Protein AF-A0A0H3J7U4-F1 (afdb_monomer)

pLDDT: mean 86.13, std 11.32, range [36.72, 97.88]

Foldseek 3Di:
DDDDDPVQVVLQVVLQVVLCVVVVFRWDWDFDDDPQTWIWIWTDPDPFKTWIDIDGDDPPDHSVVVNVVVVVCVVVVVTDIQDEDPQRVVVSVLCVVLVQDQWDDDSQWIDGVPDPDIHRSVQWPDWDADPVQSWIWTDGPQWIWIARSVVRDIDTPDNPPPVPVPPPPDPVVVVVVQVVLVVVVAQWGWDDDPFFIWIQGNVVRDIDTDDTSVQWPDWDQPPSKIKTAGNQDPVRDGIWMQHNPGIDD

Sequence (249 aa):
MEKINQQQKELGNEISSKLTEILGKKVEVGFLLGKDKGFIFDIFDDKYDYKKIQLNYLKDIESDLYISYILDALKQEKYEFHESTPEERYVIDILEETKSENLYIIDGILCNIGNEYEIDLSCVDALSYNRPECNIYITSDEEQFYIDLVNEKIEMLGEESYEDEVETITPEFLQKVTDEWNSLNYWCSLEFDNNFIYLYDKEHNKKTELLAIDDIQLIRFKDNTIDIDFDEDENGFDCLSIDRYGVTM

Radius of gyration: 28.98 Å; Cα contacts (8 Å, |Δi|>4): 397; chains: 1; bounding box: 54×34×81 Å

Nearest PDB structures (foldseek):
  5ejs-assembly1_A  TM=7.131E-01  e=4.591E-01  Dictyostelium discoideum
  2kgx-assembly1_B  TM=7.492E-01  e=1.430E+00  Mus musculus
  1mk9-assembly3_H  TM=6.554E-01  e=1.034E+00  Gallus gallus
  8dml-assembly2_C  TM=5.917E-01  e=1.283E+00  Vibrio parahaemolyticus
  1aqc-assembly2_B-2  TM=4.990E-01  e=9.276E-01  Homo sapiens

Solvent-accessible surface area (backbone atoms only — not comparable to full-atom values): 14429 Å² total; per-residue (Å²): 132,85,74,84,52,69,68,57,54,53,44,47,53,50,36,26,53,53,48,21,68,75,68,74,34,61,39,47,70,48,76,43,71,71,96,68,33,24,38,33,36,41,41,34,80,55,98,68,32,29,38,38,42,76,45,76,64,61,86,94,64,60,52,69,59,56,48,53,49,52,56,52,25,62,75,67,68,60,55,50,76,51,79,63,47,74,61,38,51,50,50,54,53,49,40,60,74,70,62,44,83,49,50,50,74,56,98,57,25,43,38,38,83,87,53,93,60,69,43,61,38,86,52,55,79,44,78,47,75,43,72,94,77,39,33,37,41,40,32,34,87,90,36,36,34,40,33,37,54,82,81,53,41,76,39,71,65,46,66,86,66,72,73,57,75,80,67,69,94,36,77,68,52,55,47,50,55,32,53,57,54,44,69,71,65,48,62,48,36,59,48,70,65,101,55,38,36,30,42,33,34,64,84,76,74,40,79,39,83,70,47,53,55,90,45,51,76,46,80,46,80,56,100,81,28,40,40,38,34,33,63,66,43,101,85,73,49,42,48,37,36,40,47,82,86,49,75,49,112

Mean predicted aligned error: 15.48 Å

Secondary structure (DSSP, 8-state):
-PPPPHHHHHHHHHHHHHHHHHHTS-EEEEEE-SSS-EEEEEEESSSS-EEEEEEE--TT--HHHHHHHHHHHHHTT-SEEE---HHHHHHHHHHHHHT-SSEEEETTEEEETT-S--EEGGGEEEEEEETTTTEEEEEETTEEEEEETTTTEEEE--------------HHHHHHHHHHHHHT--SEEEEE-SSEEEEEETTTTEEEEEEEGGGEEEEEEETTEEEEEES--TTS--EEEE-SS-EE-

Structure (mmCIF, N/CA/C/O backbone):
data_AF-A0A0H3J7U4-F1
#
_entry.id   AF-A0A0H3J7U4-F1
#
loop_
_atom_site.group_PDB
_atom_site.id
_atom_site.type_symbol
_atom_site.label_atom_id
_atom_site.label_alt_id
_atom_site.label_comp_id
_atom_site.label_asym_id
_atom_site.label_entity_id
_atom_site.label_seq_id
_atom_site.pdbx_PDB_ins_code
_atom_site.Cartn_x
_atom_site.Cartn_y
_atom_site.Cartn_z
_atom_site.occupancy
_atom_site.B_iso_or_equiv
_atom_site.auth_seq_id
_atom_site.auth_comp_id
_atom_site.auth_asym_id
_atom_site.auth_atom_id
_atom_site.pdbx_PDB_model_num
ATOM 1 N N . MET A 1 1 ? -3.132 22.586 11.597 1.00 50.03 1 MET A N 1
ATOM 2 C CA . MET A 1 1 ? -3.434 21.220 12.066 1.00 50.03 1 MET A CA 1
ATOM 3 C C . MET A 1 1 ? -4.211 21.289 13.364 1.00 50.03 1 MET A C 1
ATOM 5 O O . MET A 1 1 ? -3.685 21.784 14.359 1.00 50.03 1 MET A O 1
ATOM 9 N N . GLU A 1 2 ? -5.467 20.849 13.347 1.00 56.88 2 GLU A N 1
ATOM 10 C CA . GLU A 1 2 ? -6.177 20.556 14.591 1.00 56.88 2 GLU A CA 1
ATOM 11 C C . GLU A 1 2 ? -5.495 19.368 15.275 1.00 56.88 2 GLU A C 1
ATOM 13 O O . GLU A 1 2 ? -5.170 18.380 14.626 1.00 56.88 2 GLU A O 1
ATOM 18 N N . LYS A 1 3 ? -5.224 19.483 16.576 1.00 66.12 3 LYS A N 1
ATOM 19 C CA . LYS A 1 3 ? -4.584 18.415 17.351 1.00 66.12 3 LYS A CA 1
ATOM 20 C C . LYS A 1 3 ? -5.649 17.530 17.994 1.00 66.12 3 LYS A C 1
ATOM 22 O O . LYS A 1 3 ? -6.668 18.047 18.462 1.00 66.12 3 LYS A O 1
ATOM 27 N N . ILE A 1 4 ? -5.376 16.226 18.069 1.00 74.56 4 ILE A N 1
ATOM 28 C CA . ILE A 1 4 ? -6.158 15.281 18.879 1.00 74.56 4 ILE A CA 1
ATOM 29 C C . ILE A 1 4 ? -6.196 15.815 20.316 1.00 74.56 4 ILE A C 1
ATOM 31 O O . ILE A 1 4 ? -5.160 16.182 20.877 1.00 74.56 4 ILE A O 1
ATOM 35 N N . ASN A 1 5 ? -7.386 15.890 20.916 1.00 81.50 5 ASN A N 1
ATOM 36 C CA . ASN A 1 5 ? -7.493 16.245 22.329 1.00 81.50 5 ASN A CA 1
ATOM 37 C C . ASN A 1 5 ? -6.999 15.060 23.174 1.00 81.50 5 ASN A C 1
ATOM 39 O O . ASN A 1 5 ? -7.413 13.928 22.946 1.00 81.50 5 ASN A O 1
ATOM 43 N N . GLN A 1 6 ? -6.164 15.325 24.179 1.00 87.25 6 GLN A N 1
ATOM 44 C CA . GLN A 1 6 ? -5.664 14.320 25.117 1.00 87.25 6 GLN A CA 1
ATOM 45 C C . GLN A 1 6 ? -6.782 13.443 25.711 1.00 87.25 6 GLN A C 1
ATOM 47 O O . GLN A 1 6 ? -6.623 12.231 25.778 1.00 87.25 6 GLN A O 1
ATOM 52 N N . GLN A 1 7 ? -7.938 14.030 26.040 1.00 88.44 7 GLN A N 1
ATOM 53 C CA . GLN A 1 7 ? -9.095 13.286 26.558 1.00 88.44 7 GLN A CA 1
ATOM 54 C C . GLN A 1 7 ? -9.664 12.286 25.543 1.00 88.44 7 GLN A C 1
ATOM 56 O O . GLN A 1 7 ? -10.018 11.172 25.908 1.00 88.44 7 GLN A O 1
ATOM 61 N N . GLN A 1 8 ? -9.732 12.671 24.264 1.00 89.00 8 GLN A N 1
ATOM 62 C CA . GLN A 1 8 ? -10.169 11.778 23.187 1.00 89.00 8 GLN A CA 1
ATOM 63 C C . GLN A 1 8 ? -9.178 10.619 23.047 1.00 89.00 8 GLN A C 1
ATOM 65 O O . GLN A 1 8 ? -9.592 9.469 22.970 1.00 89.00 8 GLN A O 1
ATOM 70 N N . LYS A 1 9 ? -7.872 10.911 23.076 1.00 91.00 9 LYS A N 1
ATOM 71 C CA . LYS A 1 9 ? -6.825 9.889 22.977 1.00 91.00 9 LYS A CA 1
ATOM 72 C C . LYS A 1 9 ? -6.889 8.877 24.122 1.00 91.00 9 LYS A C 1
ATOM 74 O O . LYS A 1 9 ? -6.859 7.676 23.879 1.00 91.00 9 LYS A O 1
ATOM 79 N N . GLU A 1 10 ? -6.993 9.363 25.357 1.00 92.69 10 GLU A N 1
ATOM 80 C CA . GLU A 1 10 ? -7.107 8.519 26.553 1.00 92.69 10 GLU A CA 1
ATOM 81 C C . GLU A 1 10 ? -8.352 7.632 26.494 1.00 92.69 10 GLU A C 1
ATOM 83 O O . GLU A 1 10 ? -8.245 6.424 26.692 1.00 92.69 10 GLU A O 1
ATOM 88 N N . LEU A 1 11 ? -9.501 8.210 26.133 1.00 93.69 11 LEU A N 1
ATOM 89 C CA . LEU A 1 11 ? -10.756 7.475 26.012 1.00 93.69 11 LEU A CA 1
ATOM 90 C C . LEU A 1 11 ? -10.698 6.400 24.916 1.00 93.69 11 LEU A C 1
ATOM 92 O O . LEU A 1 11 ? -11.087 5.261 25.159 1.00 93.69 11 LEU A O 1
ATOM 96 N N . GLY A 1 12 ? -10.194 6.735 23.725 1.00 94.38 12 GLY A N 1
ATOM 97 C CA . GLY A 1 12 ? -10.067 5.784 22.615 1.00 94.38 12 GLY A CA 1
ATOM 98 C C . GLY A 1 12 ? -9.166 4.597 22.963 1.00 94.38 12 GLY A C 1
ATOM 99 O O . GLY A 1 12 ? -9.541 3.449 22.731 1.00 94.38 12 GLY A O 1
ATOM 100 N N . ASN A 1 13 ? -8.024 4.865 23.602 1.00 95.31 13 ASN A N 1
ATOM 101 C CA . ASN A 1 13 ? -7.095 3.825 24.050 1.00 95.31 13 ASN A CA 1
ATOM 102 C C . ASN A 1 13 ? -7.699 2.933 25.147 1.00 95.31 13 ASN A C 1
ATOM 104 O O . ASN A 1 13 ? -7.483 1.720 25.143 1.00 95.31 13 ASN A O 1
ATOM 108 N N . GLU A 1 14 ? -8.462 3.513 26.080 1.00 96.38 14 GLU A N 1
ATOM 109 C CA . GLU A 1 14 ? -9.178 2.748 27.106 1.00 96.38 14 GLU A CA 1
ATOM 110 C C . GLU A 1 14 ? -10.210 1.804 26.470 1.00 96.38 14 GLU A C 1
ATOM 112 O O . GLU A 1 14 ? -10.265 0.623 26.821 1.00 96.38 14 GLU A O 1
ATOM 117 N N . ILE A 1 15 ? -10.996 2.304 25.509 1.00 97.25 15 ILE A N 1
ATOM 118 C CA . ILE A 1 15 ? -12.005 1.516 24.792 1.00 97.25 15 ILE A CA 1
ATOM 119 C C . ILE A 1 15 ? -11.348 0.364 24.020 1.00 97.25 15 ILE A C 1
ATOM 121 O O . ILE A 1 15 ? -11.774 -0.779 24.178 1.00 97.25 15 ILE A O 1
ATOM 125 N N . SER A 1 16 ? -10.298 0.636 23.236 1.00 97.69 16 SER A N 1
ATOM 126 C CA . SER A 1 16 ? -9.560 -0.390 22.475 1.00 97.69 16 SER A CA 1
ATOM 127 C C . SER A 1 16 ? -8.980 -1.473 23.397 1.00 97.69 16 SER A C 1
ATOM 129 O O . SER A 1 16 ? -9.143 -2.666 23.125 1.00 97.69 16 SER A O 1
ATOM 131 N N . SER A 1 17 ? -8.396 -1.082 24.536 1.00 97.69 17 SER A N 1
ATOM 132 C CA . SER A 1 17 ? -7.832 -2.029 25.509 1.00 97.69 17 SER A CA 1
ATOM 133 C C . SER A 1 17 ? -8.910 -2.939 26.108 1.00 97.69 17 SER A C 1
ATOM 135 O O . SER A 1 17 ? -8.770 -4.161 26.097 1.00 97.69 17 SER A O 1
ATOM 137 N N . LYS A 1 18 ? -10.031 -2.365 26.568 1.00 97.81 18 LYS A N 1
ATOM 138 C CA . LYS A 1 18 ? -11.157 -3.139 27.120 1.00 97.81 18 LYS A CA 1
ATOM 139 C C . LYS A 1 18 ? -11.797 -4.052 26.070 1.00 97.81 18 LYS A C 1
ATOM 141 O O . LYS A 1 18 ? -12.128 -5.194 26.374 1.00 97.81 18 LYS A O 1
ATOM 146 N N . LEU A 1 19 ? -11.975 -3.581 24.834 1.00 97.88 19 LEU A N 1
ATOM 147 C CA . LEU A 1 19 ? -12.511 -4.408 23.748 1.00 97.88 19 LEU A CA 1
ATOM 148 C C . LEU A 1 19 ? -11.580 -5.569 23.403 1.00 97.88 19 LEU A C 1
ATOM 150 O O . LEU A 1 19 ? -12.071 -6.678 23.200 1.00 97.88 19 LEU A O 1
ATOM 154 N N . THR A 1 20 ? -10.265 -5.337 23.395 1.00 97.81 20 THR A N 1
ATOM 155 C CA . THR A 1 20 ? -9.257 -6.388 23.194 1.00 97.81 20 THR A CA 1
ATOM 156 C C . THR A 1 20 ? -9.420 -7.502 24.229 1.00 97.81 20 THR A C 1
ATOM 158 O O . THR A 1 20 ? -9.478 -8.681 23.875 1.00 97.81 20 THR A O 1
ATOM 161 N N . GLU A 1 21 ? -9.581 -7.140 25.506 1.00 97.38 21 GLU A N 1
ATOM 162 C CA . GLU A 1 21 ? -9.817 -8.098 26.594 1.00 97.38 21 GLU A CA 1
ATOM 163 C C . GLU A 1 21 ? -11.149 -8.852 26.447 1.00 97.38 21 GLU A C 1
ATOM 165 O O . GLU A 1 21 ? -11.192 -10.070 26.617 1.00 97.38 21 GLU A O 1
ATOM 170 N N . ILE A 1 22 ? -12.237 -8.146 26.121 1.00 97.62 22 ILE A N 1
ATOM 171 C CA . ILE A 1 22 ? -13.587 -8.726 26.014 1.00 97.62 22 ILE A CA 1
ATOM 172 C C . ILE A 1 22 ? -13.696 -9.684 24.825 1.00 97.62 22 ILE A C 1
ATOM 174 O O . ILE A 1 22 ? -14.314 -10.744 24.936 1.00 97.62 22 ILE A O 1
ATOM 178 N N . LEU A 1 23 ? -13.145 -9.291 23.676 1.00 96.94 23 LEU A N 1
ATOM 179 C CA . LEU A 1 23 ? -13.282 -10.026 22.420 1.00 96.94 23 LEU A CA 1
ATOM 180 C C . LEU A 1 23 ? -12.212 -11.108 22.252 1.00 96.94 23 LEU A C 1
ATOM 182 O O . LEU A 1 23 ? -12.403 -12.015 21.443 1.00 96.94 23 LEU A O 1
ATOM 186 N N . GLY A 1 24 ? -11.097 -11.019 22.987 1.00 96.31 24 GLY A N 1
ATOM 187 C CA . GLY A 1 24 ? -9.935 -11.886 22.783 1.00 96.31 24 GLY A CA 1
ATOM 188 C C . GLY A 1 24 ? -9.295 -11.695 21.405 1.00 96.31 24 GLY A C 1
ATOM 189 O O . GLY A 1 24 ? -8.728 -12.638 20.85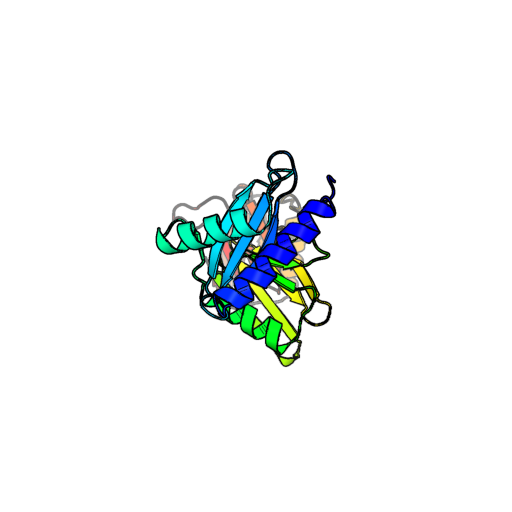7 1.00 96.31 24 GLY A O 1
ATOM 190 N N . LYS A 1 25 ? -9.434 -10.496 20.832 1.00 95.69 25 LYS A N 1
ATOM 191 C CA . LYS A 1 25 ? -8.986 -10.112 19.487 1.00 95.69 25 LYS A CA 1
ATOM 192 C C . LYS A 1 25 ? -8.167 -8.837 19.562 1.00 95.69 25 LYS A C 1
ATOM 194 O O . LYS A 1 25 ? -8.398 -8.026 20.454 1.00 95.69 25 LYS A O 1
ATOM 199 N N . LYS A 1 26 ? -7.245 -8.641 18.621 1.00 95.88 26 LYS A N 1
ATOM 200 C CA . LYS A 1 26 ? -6.538 -7.364 18.480 1.00 95.88 26 LYS A CA 1
ATOM 201 C C . LYS A 1 26 ? -7.558 -6.286 18.089 1.00 95.88 26 LYS A C 1
ATOM 203 O O . LYS A 1 26 ? -8.334 -6.491 17.157 1.00 95.88 26 LYS A O 1
ATOM 208 N N . VAL A 1 27 ? -7.575 -5.174 18.823 1.00 96.88 27 VAL A N 1
ATOM 209 C CA . VAL A 1 27 ? -8.409 -4.006 18.511 1.00 96.88 27 VAL A CA 1
ATOM 210 C C . VAL A 1 27 ? -7.531 -2.770 18.456 1.00 96.88 27 VAL A C 1
ATOM 212 O O . VAL A 1 27 ? -6.976 -2.364 19.479 1.00 96.88 27 VAL A O 1
ATOM 215 N N . GLU A 1 28 ? -7.436 -2.151 17.287 1.00 94.94 28 GLU A N 1
ATOM 216 C CA . GLU A 1 28 ? -6.702 -0.899 17.094 1.00 94.94 28 GLU A CA 1
ATOM 217 C C . GLU A 1 28 ? -7.656 0.295 17.055 1.00 94.94 28 GLU A C 1
ATOM 219 O O . GLU A 1 28 ? -8.857 0.147 16.821 1.00 94.94 28 GLU A O 1
ATOM 224 N N . VAL A 1 29 ? -7.131 1.479 17.385 1.00 94.56 29 VAL A N 1
ATOM 225 C CA . VAL A 1 29 ? -7.907 2.721 17.415 1.00 94.56 29 VAL A CA 1
ATOM 226 C C . VAL A 1 29 ? -7.246 3.803 16.567 1.00 94.56 29 VAL A C 1
ATOM 228 O O . VAL A 1 29 ? -6.145 4.268 16.865 1.00 94.56 29 VAL A O 1
ATOM 231 N N . GLY A 1 30 ? -7.963 4.237 15.535 1.00 90.69 30 GLY A N 1
ATOM 232 C CA . GLY A 1 30 ? -7.695 5.444 14.763 1.00 90.69 30 GLY A CA 1
ATOM 233 C C . GLY A 1 30 ? -8.473 6.647 15.306 1.00 90.69 30 GLY A C 1
ATOM 234 O O . GLY A 1 30 ? -9.520 6.510 15.946 1.00 90.69 30 GLY A O 1
ATOM 235 N N . PHE A 1 31 ? -7.977 7.859 15.045 1.00 89.31 31 PHE A N 1
ATOM 236 C CA . PHE A 1 31 ? -8.599 9.101 15.514 1.00 89.31 31 PHE A CA 1
ATOM 237 C C . PHE A 1 31 ? -8.980 10.002 14.347 1.00 89.31 31 PHE A C 1
ATOM 239 O O . PHE A 1 31 ? -8.121 10.472 13.606 1.00 89.31 31 PHE A O 1
ATOM 246 N N . LEU A 1 32 ? -10.269 10.321 14.250 1.00 85.19 32 LEU A N 1
ATOM 247 C CA . LEU A 1 32 ? -10.768 11.280 13.270 1.00 85.19 32 LEU A CA 1
ATOM 248 C C . LEU A 1 32 ? -10.575 12.710 13.775 1.00 85.19 32 LEU A C 1
ATOM 250 O O . LEU A 1 32 ? -10.923 13.045 14.918 1.00 85.19 32 LEU A O 1
ATOM 254 N N . LEU A 1 33 ? -10.013 13.544 12.902 1.00 80.69 33 LEU A N 1
ATOM 255 C CA . LEU A 1 33 ? -9.708 14.956 13.119 1.00 80.69 33 LEU A CA 1
ATOM 256 C C . LEU A 1 33 ? -10.643 15.851 12.291 1.00 80.69 33 LEU A C 1
ATOM 258 O O . LEU A 1 33 ? -11.190 15.424 11.281 1.00 80.69 33 LEU A O 1
ATOM 262 N N . GLY A 1 34 ? -10.812 17.113 12.696 1.00 72.19 34 GLY A N 1
ATOM 263 C CA . GLY A 1 34 ? -11.675 18.073 12.002 1.00 72.19 34 GLY A CA 1
ATOM 264 C C . GLY A 1 34 ? -13.020 18.305 12.695 1.00 72.19 34 GLY A C 1
ATOM 265 O O . GLY A 1 34 ? -13.142 18.212 13.919 1.00 72.19 34 GLY A O 1
ATOM 266 N N . LYS A 1 35 ? -14.044 18.648 11.902 1.00 68.75 35 LYS A N 1
ATOM 267 C CA . LYS A 1 35 ? -15.398 18.946 12.408 1.00 68.75 35 LYS A CA 1
ATOM 268 C C . LYS A 1 35 ? -16.078 17.712 13.005 1.00 68.75 35 LYS A C 1
ATOM 270 O O . LYS A 1 35 ? -16.752 17.840 14.025 1.00 68.75 35 LYS A O 1
ATOM 275 N N . ASP A 1 36 ? -15.821 16.546 12.422 1.00 70.94 36 ASP A N 1
ATOM 276 C CA . ASP A 1 36 ? -16.400 15.261 12.813 1.00 70.94 36 ASP A CA 1
ATOM 277 C C . ASP A 1 36 ? -15.380 14.437 13.608 1.00 70.94 36 ASP A C 1
ATOM 279 O O . ASP A 1 36 ? -14.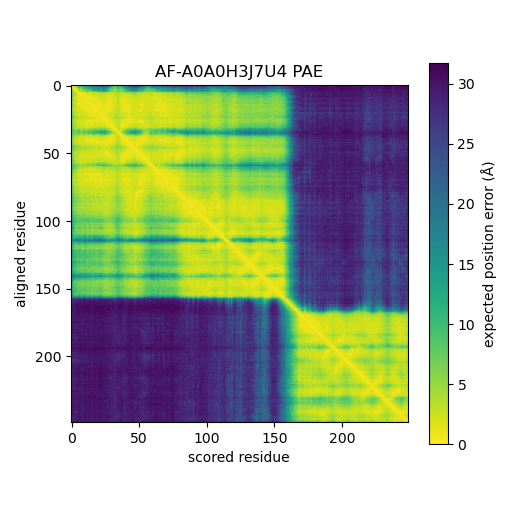906 13.386 13.183 1.00 70.94 36 ASP A O 1
ATOM 283 N N . LYS A 1 37 ? -14.982 14.958 14.777 1.00 84.25 37 LYS A N 1
ATOM 284 C CA . LYS A 1 37 ? -14.035 14.261 15.661 1.00 84.25 37 LYS A CA 1
ATOM 285 C C . LYS A 1 37 ? -14.602 12.914 16.070 1.00 84.25 37 LYS A C 1
ATOM 287 O O . LYS A 1 37 ? -15.773 12.826 16.437 1.00 84.25 37 LYS A O 1
ATOM 292 N N . GLY A 1 38 ? -13.758 11.893 16.096 1.00 90.50 38 GLY A N 1
ATOM 293 C CA . GLY A 1 38 ? -14.232 10.535 16.315 1.00 90.50 38 GLY A CA 1
ATOM 294 C C . GLY A 1 38 ? -13.147 9.502 16.536 1.00 90.50 38 GLY A C 1
ATOM 295 O O . GLY A 1 38 ? -11.971 9.821 16.727 1.00 90.50 38 GLY A O 1
ATOM 296 N N . PHE A 1 39 ? -13.599 8.260 16.520 1.00 92.12 39 PHE A N 1
ATOM 297 C CA . PHE A 1 39 ? -12.819 7.048 16.656 1.00 92.12 39 PHE A CA 1
ATOM 298 C C . PHE A 1 39 ? -13.091 6.156 15.455 1.00 92.12 39 PHE A C 1
ATOM 300 O O . PHE A 1 39 ? -14.233 6.066 15.001 1.00 92.12 39 PHE A O 1
ATOM 307 N N . ILE A 1 40 ? -12.054 5.477 14.996 1.00 93.62 40 ILE A N 1
ATOM 308 C CA . ILE A 1 40 ? -12.158 4.304 14.137 1.00 93.62 40 ILE A CA 1
ATOM 309 C C . ILE A 1 40 ? -11.645 3.143 14.977 1.00 93.62 40 ILE A C 1
ATOM 311 O O . ILE A 1 40 ? -10.590 3.268 15.592 1.00 93.62 40 ILE A O 1
ATOM 315 N N . PHE A 1 41 ? -12.413 2.064 15.068 1.00 95.19 41 PHE A N 1
ATOM 316 C CA . PHE A 1 41 ? -11.994 0.840 15.739 1.00 95.19 41 PHE A CA 1
ATOM 317 C C . PHE A 1 41 ? -11.887 -0.285 14.722 1.00 95.19 41 PHE A C 1
ATOM 319 O O . PHE A 1 41 ? -12.906 -0.669 14.141 1.00 95.19 41 PHE A O 1
ATOM 326 N N . ASP A 1 42 ? -10.682 -0.829 14.591 1.00 95.94 42 ASP A N 1
ATOM 327 C CA . ASP A 1 42 ? -10.370 -1.945 13.703 1.00 95.94 42 ASP A CA 1
ATOM 328 C C . ASP A 1 42 ? -10.241 -3.210 14.547 1.00 95.94 42 ASP A C 1
ATOM 330 O O . ASP A 1 42 ? -9.382 -3.323 15.425 1.00 95.94 42 ASP A O 1
ATOM 334 N N . ILE A 1 43 ? -11.177 -4.135 14.348 1.00 97.19 43 ILE A N 1
ATOM 335 C CA . ILE A 1 43 ? -11.358 -5.338 15.159 1.00 97.19 43 ILE A CA 1
ATOM 336 C C . ILE A 1 43 ? -10.972 -6.537 14.305 1.00 97.19 43 ILE A C 1
ATOM 338 O O . ILE A 1 43 ? -11.760 -7.018 13.488 1.00 97.19 43 ILE A O 1
ATOM 342 N N . PHE A 1 44 ? -9.755 -7.012 14.520 1.00 95.88 44 PHE A N 1
ATOM 343 C CA . PHE A 1 44 ? -9.104 -8.011 13.687 1.00 95.88 44 PHE A CA 1
ATOM 344 C C . PHE A 1 44 ? -9.690 -9.406 13.912 1.00 95.88 44 PHE A C 1
ATOM 346 O O . PHE A 1 44 ? -9.760 -9.899 15.045 1.00 95.88 44 PHE A O 1
ATOM 353 N N . ASP A 1 45 ? -10.126 -10.045 12.829 1.00 94.25 45 ASP A N 1
ATOM 354 C CA . ASP A 1 45 ? -10.499 -11.458 12.838 1.00 94.25 45 ASP A CA 1
ATOM 355 C C . ASP A 1 45 ? -9.251 -12.347 12.754 1.00 94.25 45 ASP A C 1
ATOM 357 O O . ASP A 1 45 ? -9.191 -13.373 13.439 1.00 94.25 45 ASP A O 1
ATOM 361 N N . ASP A 1 46 ? -8.241 -11.909 12.003 1.00 93.44 46 ASP A N 1
ATOM 362 C CA . ASP A 1 46 ? -6.903 -12.490 11.964 1.00 93.44 46 ASP A CA 1
ATOM 363 C C . ASP A 1 46 ? -5.832 -11.409 11.731 1.00 93.44 46 ASP A C 1
ATOM 365 O O . ASP A 1 46 ? -6.013 -10.258 12.115 1.00 93.44 46 ASP A O 1
ATOM 369 N N . LYS A 1 47 ? -4.665 -11.783 11.203 1.00 89.94 47 LYS A N 1
ATOM 370 C CA . LYS A 1 47 ? -3.568 -10.844 10.950 1.00 89.94 47 LYS A CA 1
ATOM 371 C C . LYS A 1 47 ? -3.917 -9.803 9.870 1.00 89.94 47 LYS A C 1
ATOM 373 O O . LYS A 1 47 ? -3.356 -8.713 9.911 1.00 89.94 47 LYS A O 1
ATOM 378 N N . TYR A 1 48 ? -4.794 -10.139 8.930 1.00 93.00 48 TYR A N 1
ATOM 379 C CA . TYR A 1 48 ? -5.019 -9.379 7.703 1.00 93.00 48 TYR A CA 1
ATOM 380 C C . TYR A 1 48 ? -6.426 -8.777 7.645 1.00 93.00 48 TYR A C 1
ATOM 382 O O . TYR A 1 48 ? -6.589 -7.618 7.282 1.00 93.00 48 TYR A O 1
ATOM 390 N N . ASP A 1 49 ? -7.438 -9.550 8.039 1.00 94.56 49 ASP A N 1
ATOM 391 C CA . ASP A 1 49 ? -8.838 -9.174 7.857 1.00 94.56 49 ASP A CA 1
ATOM 392 C C . ASP A 1 49 ? -9.428 -8.583 9.151 1.00 94.56 49 ASP A C 1
ATOM 394 O O . ASP A 1 49 ? -9.213 -9.097 10.262 1.00 94.56 49 ASP A O 1
ATOM 398 N N . TYR A 1 50 ? -10.204 -7.501 9.029 1.00 95.94 50 TYR A N 1
ATOM 399 C CA . TYR A 1 50 ? -10.765 -6.798 10.186 1.00 95.94 50 TYR A CA 1
ATOM 400 C C . TYR A 1 50 ? -12.139 -6.172 9.935 1.00 95.94 50 TYR A C 1
ATOM 402 O O . TYR A 1 50 ? -12.564 -5.883 8.818 1.00 95.94 50 TYR A O 1
ATOM 410 N N . LYS A 1 51 ? -12.861 -5.954 11.037 1.00 96.62 51 LYS A N 1
ATOM 411 C CA . LYS A 1 51 ? -14.125 -5.212 11.070 1.00 96.62 51 LYS A CA 1
ATOM 412 C C . LYS A 1 51 ? -13.868 -3.787 11.530 1.00 96.62 51 LYS A C 1
ATOM 414 O O . LYS A 1 51 ? -13.326 -3.592 12.617 1.00 96.62 51 LYS A O 1
ATOM 419 N N . LYS A 1 52 ? -14.341 -2.815 10.762 1.00 95.56 52 LYS A N 1
ATOM 420 C CA . LYS A 1 52 ? -14.170 -1.387 11.010 1.00 95.56 52 LYS A CA 1
ATOM 421 C C . LYS A 1 52 ? -15.458 -0.755 11.522 1.00 95.56 52 LYS A C 1
ATOM 423 O O . LYS A 1 52 ? -16.534 -0.891 10.931 1.00 95.56 52 LYS A O 1
ATOM 428 N N . ILE A 1 53 ? -15.360 -0.054 12.650 1.00 94.56 53 ILE A N 1
ATOM 429 C CA . ILE A 1 53 ? -16.473 0.687 13.256 1.00 94.56 53 ILE A CA 1
ATOM 430 C C . ILE A 1 53 ? -16.037 2.122 13.540 1.00 94.56 53 ILE A C 1
ATOM 432 O O . ILE A 1 53 ? -15.169 2.371 14.374 1.00 94.56 53 ILE A O 1
ATOM 436 N N . GLN A 1 54 ? -16.709 3.074 12.898 1.00 93.31 54 GLN A N 1
ATOM 437 C 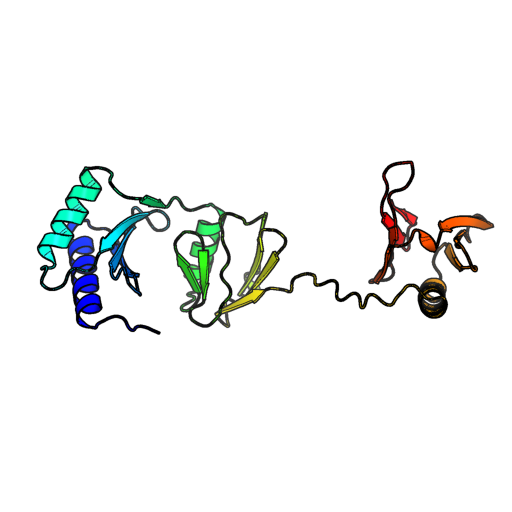CA . GLN A 1 54 ? -16.487 4.502 13.096 1.00 93.31 54 GLN A CA 1
ATOM 438 C C . GLN A 1 54 ? -17.532 5.109 14.037 1.00 93.31 54 GLN A C 1
ATOM 440 O O . GLN A 1 54 ? -18.735 4.910 13.860 1.00 93.31 54 GLN A O 1
ATOM 445 N N . LEU A 1 55 ? -17.082 5.895 15.018 1.00 90.38 55 LEU A N 1
ATOM 446 C CA . LEU A 1 55 ? -17.938 6.563 16.002 1.00 90.38 55 LEU A CA 1
ATOM 447 C C . LEU A 1 55 ? -17.541 8.019 16.192 1.00 90.38 55 LEU A C 1
ATOM 449 O O . LEU A 1 55 ? -16.363 8.358 16.234 1.00 90.38 55 LEU A O 1
ATOM 453 N N . ASN A 1 56 ? -18.531 8.878 16.410 1.00 89.56 56 ASN A N 1
ATOM 454 C CA . ASN A 1 56 ? -18.276 10.265 16.777 1.00 89.56 56 ASN A CA 1
ATOM 455 C C . ASN A 1 56 ? -17.803 10.365 18.228 1.00 89.56 56 ASN A C 1
ATOM 457 O O . ASN A 1 56 ? -18.333 9.702 19.119 1.00 89.56 56 ASN A O 1
ATOM 461 N N . TYR A 1 57 ? -16.854 11.262 18.474 1.00 88.94 57 TYR A N 1
ATOM 462 C CA . TYR A 1 57 ? -16.406 11.612 19.809 1.00 88.94 57 TYR A CA 1
ATOM 463 C C . TYR A 1 57 ? -17.385 12.608 20.423 1.00 88.94 57 TYR A C 1
ATOM 465 O O . TYR A 1 57 ? -17.439 13.790 20.074 1.00 88.94 57 TYR A O 1
ATOM 473 N N . LEU A 1 58 ? -18.150 12.113 21.383 1.00 85.06 58 LEU A N 1
ATOM 474 C CA . LEU A 1 58 ? -19.033 12.889 22.231 1.00 85.06 58 LEU A CA 1
ATOM 475 C C . LEU A 1 58 ? -18.358 13.142 23.575 1.00 85.06 58 LEU A C 1
ATOM 477 O O . LEU A 1 58 ? -17.952 12.213 24.277 1.00 85.06 58 LEU A O 1
ATOM 481 N N . LYS A 1 59 ? -18.261 14.424 23.926 1.00 77.00 59 LYS A N 1
ATOM 482 C CA . LYS A 1 59 ? -17.766 14.859 25.228 1.00 77.00 59 LYS A CA 1
ATOM 483 C C . LYS A 1 59 ? -18.691 14.325 26.330 1.00 77.00 59 LYS A C 1
ATOM 485 O O . LYS A 1 59 ? -19.903 14.291 26.143 1.00 77.00 59 LYS A O 1
ATOM 490 N N . ASP A 1 60 ? -18.106 13.945 27.463 1.00 82.31 60 ASP A N 1
ATOM 491 C CA . ASP A 1 60 ? -18.815 13.489 28.669 1.00 82.31 60 ASP A CA 1
ATOM 492 C C . ASP A 1 60 ? -19.531 12.125 28.534 1.00 82.31 60 ASP A C 1
ATOM 494 O O . ASP A 1 60 ? -20.354 11.773 29.377 1.00 82.31 60 ASP A O 1
ATOM 498 N N . ILE A 1 61 ? -19.201 11.334 27.506 1.00 86.62 61 ILE A N 1
ATOM 499 C CA . ILE A 1 61 ? -19.616 9.929 27.401 1.00 86.62 61 ILE A CA 1
ATOM 500 C C . ILE A 1 61 ? -18.519 9.016 27.958 1.00 86.62 61 ILE A C 1
ATOM 502 O O . ILE A 1 61 ? -17.356 9.122 27.570 1.00 86.62 61 ILE A O 1
ATOM 506 N N . GLU A 1 62 ? -18.906 8.107 28.853 1.00 88.19 62 GLU A N 1
ATOM 507 C CA . GLU A 1 62 ? -18.013 7.111 29.452 1.00 88.19 62 GLU A CA 1
ATOM 508 C C . GLU A 1 62 ? -17.665 5.979 28.471 1.00 88.19 62 GLU A C 1
ATOM 510 O O . GLU A 1 62 ? -18.452 5.627 27.586 1.00 88.19 62 GLU A O 1
ATOM 515 N N . SER A 1 63 ? -16.488 5.375 28.658 1.00 92.62 63 SER A N 1
ATOM 516 C CA . SER A 1 63 ? -15.962 4.291 27.814 1.00 92.62 63 SER A CA 1
ATOM 517 C C . SER A 1 63 ? -16.922 3.107 27.698 1.00 92.62 63 SER A C 1
ATOM 519 O O . SER A 1 63 ? -17.114 2.576 26.605 1.00 92.62 63 SER A O 1
ATOM 521 N N . ASP A 1 64 ? -17.590 2.737 28.790 1.00 93.56 64 ASP A N 1
ATOM 522 C CA . ASP A 1 64 ? -18.500 1.590 28.837 1.00 93.56 64 ASP A CA 1
ATOM 523 C C . ASP A 1 64 ? -19.694 1.735 27.872 1.00 93.56 64 ASP A C 1
ATOM 525 O O . ASP A 1 64 ? -20.160 0.739 27.311 1.00 93.56 64 ASP A O 1
ATOM 529 N N . LEU A 1 65 ? -20.159 2.965 27.603 1.00 93.56 65 LEU A N 1
ATOM 530 C CA . LEU A 1 65 ? -21.242 3.194 26.643 1.00 93.56 65 LEU A CA 1
ATOM 531 C C . LEU A 1 65 ? -20.771 2.989 25.197 1.00 93.56 65 LEU A C 1
ATOM 533 O O . LEU A 1 65 ? -21.480 2.355 24.413 1.00 93.56 65 LEU A O 1
ATOM 537 N N . TYR A 1 66 ? -19.571 3.472 24.851 1.00 94.44 66 TYR A N 1
ATOM 538 C CA . TYR A 1 66 ? -18.961 3.202 23.544 1.00 94.44 66 TYR A CA 1
ATOM 539 C C . TYR A 1 66 ? -18.752 1.705 23.337 1.00 94.44 66 TYR A C 1
ATOM 541 O O . TYR A 1 66 ? -19.112 1.174 22.290 1.00 94.44 66 TYR A O 1
ATOM 549 N N . ILE A 1 67 ? -18.235 1.011 24.353 1.00 96.69 67 ILE A N 1
ATOM 550 C CA . ILE A 1 67 ? -18.017 -0.438 24.311 1.00 96.69 67 ILE A CA 1
ATOM 551 C C . ILE A 1 67 ? -19.336 -1.167 24.065 1.00 96.69 67 ILE A C 1
ATOM 553 O O . ILE A 1 67 ? -19.412 -1.995 23.160 1.00 96.69 67 ILE A O 1
ATOM 557 N N . SER A 1 68 ? -20.395 -0.837 24.813 1.00 96.00 68 SER A N 1
ATOM 558 C CA . SER A 1 68 ? -21.715 -1.442 24.602 1.00 96.00 68 SER A CA 1
ATOM 559 C C . SER A 1 68 ? -22.222 -1.216 23.178 1.00 96.00 68 SER A C 1
ATOM 561 O O . SER A 1 68 ? -22.742 -2.149 22.567 1.00 96.00 68 SER A O 1
ATOM 563 N N . TYR A 1 69 ? -22.049 -0.006 22.637 1.00 95.56 69 TYR A N 1
ATOM 564 C CA . TYR A 1 69 ? -22.447 0.310 21.267 1.00 95.56 69 TYR A CA 1
ATOM 565 C C . TYR A 1 69 ? -21.671 -0.524 20.241 1.00 95.56 69 TYR A C 1
ATOM 567 O O . TYR A 1 69 ? -22.281 -1.102 19.345 1.00 95.56 69 TYR A O 1
ATOM 575 N N . ILE A 1 70 ? -20.348 -0.631 20.389 1.00 96.50 70 ILE A N 1
ATOM 576 C CA . ILE A 1 70 ? -19.480 -1.410 19.492 1.00 96.50 70 ILE A CA 1
ATOM 577 C C . ILE A 1 70 ? -19.866 -2.890 19.523 1.00 96.50 70 ILE A C 1
ATOM 579 O O . ILE A 1 70 ? -20.050 -3.507 18.475 1.00 96.50 70 ILE A O 1
ATOM 583 N N . LEU A 1 71 ? -20.062 -3.461 20.714 1.00 97.19 71 LEU A N 1
ATOM 584 C CA . LEU A 1 71 ? -20.478 -4.856 20.866 1.00 97.19 71 LEU A CA 1
ATOM 585 C C . LEU A 1 71 ? -21.853 -5.121 20.241 1.00 97.19 71 LEU A C 1
ATOM 587 O O . LEU A 1 71 ? -22.062 -6.174 19.636 1.00 97.19 71 LEU A O 1
ATOM 591 N N . ASP A 1 72 ? -22.799 -4.193 20.371 1.00 96.38 72 ASP A N 1
ATOM 592 C CA . ASP A 1 72 ? -24.115 -4.332 19.747 1.00 96.38 72 ASP A CA 1
ATOM 593 C C . ASP A 1 72 ? -24.068 -4.116 18.228 1.00 96.38 72 ASP A C 1
ATOM 595 O O . ASP A 1 72 ? -24.784 -4.813 17.507 1.00 96.38 72 ASP A O 1
ATOM 599 N N . ALA A 1 73 ? -23.205 -3.227 17.729 1.00 95.50 73 ALA A N 1
ATOM 600 C CA . ALA A 1 73 ? -22.950 -3.050 16.302 1.00 95.50 73 ALA A CA 1
ATOM 601 C C . ALA A 1 73 ? -22.370 -4.328 15.676 1.00 95.50 73 ALA A C 1
ATOM 603 O O . ALA A 1 73 ? -22.874 -4.783 14.651 1.00 95.50 73 ALA A O 1
ATOM 604 N N . LEU A 1 74 ? -21.409 -4.975 16.344 1.00 95.62 74 LEU A N 1
ATOM 605 C CA . LEU A 1 74 ? -20.866 -6.274 15.934 1.00 95.62 74 LEU A CA 1
ATOM 606 C C . LEU A 1 74 ? -21.944 -7.363 15.860 1.00 95.62 74 LEU A C 1
ATOM 608 O O . LEU A 1 74 ? -22.019 -8.081 14.866 1.00 95.62 74 LEU A O 1
ATOM 612 N N . LYS A 1 75 ? -22.810 -7.473 16.878 1.00 96.44 75 LYS A N 1
ATOM 613 C CA . LYS A 1 75 ? -23.917 -8.454 16.882 1.00 96.44 75 LYS A CA 1
ATOM 614 C C . LYS A 1 75 ? -24.937 -8.209 15.772 1.00 96.4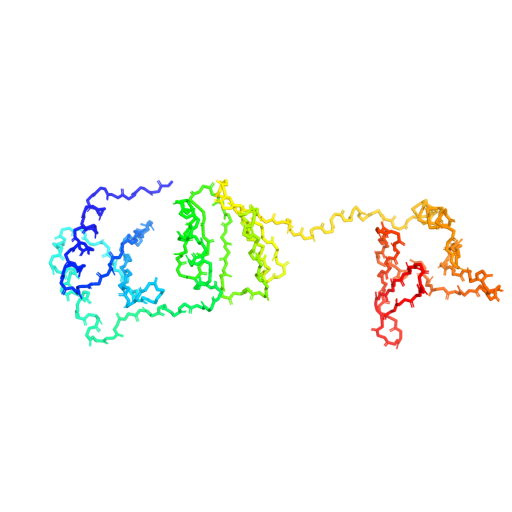4 75 LYS A C 1
ATOM 616 O O . LYS A 1 75 ? -25.591 -9.149 15.337 1.00 96.44 75 LYS A O 1
ATOM 621 N N . GLN A 1 76 ? -25.136 -6.949 15.396 1.00 95.12 76 GLN A N 1
ATOM 622 C CA . GLN A 1 76 ? -26.097 -6.537 14.372 1.00 95.12 76 GLN A CA 1
ATOM 623 C C . GLN A 1 76 ? -25.485 -6.473 12.970 1.00 95.12 76 GLN A C 1
ATOM 625 O O . GLN A 1 76 ? -26.177 -6.030 12.058 1.00 95.12 76 GLN A O 1
ATOM 630 N N . GLU A 1 77 ? -24.216 -6.857 12.810 1.00 94.06 77 GLU A N 1
ATOM 631 C CA . GLU A 1 77 ? -23.487 -6.759 11.540 1.00 94.06 77 GLU A CA 1
ATOM 632 C C . GLU A 1 77 ? -23.465 -5.330 10.967 1.00 94.06 77 GLU A C 1
ATOM 634 O O . GLU A 1 77 ? -23.524 -5.105 9.764 1.00 94.06 77 GLU A O 1
ATOM 639 N N . LYS A 1 78 ? -23.396 -4.333 11.858 1.00 94.38 78 LYS A N 1
ATOM 640 C CA . LYS A 1 78 ? -23.304 -2.905 11.523 1.00 94.38 78 LYS A CA 1
ATOM 641 C C . LYS A 1 78 ? -21.859 -2.432 11.607 1.00 94.38 78 LYS A C 1
ATOM 643 O O . LYS A 1 78 ? -21.496 -1.678 12.509 1.00 94.38 78 LYS A O 1
ATOM 648 N N . TYR A 1 79 ? -21.052 -2.908 10.679 1.00 93.94 79 TYR A N 1
ATOM 649 C CA . TYR A 1 79 ? -19.651 -2.544 10.520 1.00 93.94 79 TYR A CA 1
ATOM 650 C C . TYR A 1 79 ? -19.290 -2.581 9.037 1.00 93.94 79 TYR A C 1
ATOM 652 O O . TYR A 1 79 ? -19.993 -3.193 8.233 1.00 93.94 79 TYR A O 1
ATOM 660 N N . GLU A 1 80 ? -18.195 -1.923 8.693 1.00 94.31 80 GLU A N 1
ATOM 661 C CA . GLU A 1 80 ? -17.527 -2.118 7.413 1.00 94.31 80 GLU A CA 1
ATOM 662 C C . GLU A 1 80 ? -16.552 -3.292 7.554 1.00 94.31 80 GLU A C 1
ATOM 664 O O . GLU A 1 80 ? -15.961 -3.487 8.619 1.00 94.31 80 GLU A O 1
ATOM 669 N N . PHE A 1 81 ? -16.454 -4.134 6.531 1.00 94.19 81 PHE A N 1
ATOM 670 C CA . PHE A 1 81 ? -15.546 -5.275 6.537 1.00 94.19 81 PHE A CA 1
ATOM 671 C C . PHE A 1 81 ? -14.404 -4.991 5.574 1.00 94.19 81 PHE A C 1
ATOM 673 O O . PHE A 1 81 ? -14.663 -4.728 4.401 1.00 94.19 81 PHE A O 1
ATOM 680 N N . HIS A 1 82 ? -13.177 -5.048 6.085 1.00 93.19 82 HIS A N 1
ATOM 681 C CA . HIS A 1 82 ? -11.973 -5.019 5.271 1.00 93.19 82 HIS A CA 1
ATOM 682 C C . HIS A 1 82 ? -11.550 -6.454 4.972 1.00 93.19 82 HIS A C 1
ATOM 684 O O . HIS A 1 82 ? -11.274 -7.226 5.895 1.00 93.19 82 HIS A O 1
ATOM 690 N N . GLU A 1 83 ? -11.531 -6.797 3.687 1.00 92.94 83 GLU A N 1
ATOM 691 C CA . GLU A 1 83 ? -11.012 -8.067 3.186 1.00 92.94 83 GLU A CA 1
ATOM 692 C C . GLU A 1 83 ? -9.712 -7.792 2.438 1.00 92.94 83 GLU A C 1
ATOM 694 O O . GLU A 1 83 ? -9.712 -7.155 1.386 1.00 92.94 83 GLU A O 1
ATOM 699 N N . SER A 1 84 ? -8.607 -8.274 2.995 1.00 91.12 84 SER A N 1
ATOM 700 C CA . SER A 1 84 ? -7.277 -8.003 2.460 1.00 91.12 84 SER A CA 1
ATOM 701 C C . SER A 1 84 ? -7.024 -8.729 1.138 1.00 91.12 84 SER A C 1
ATOM 703 O O . SER A 1 84 ? -7.290 -9.936 1.009 1.00 91.12 84 SER A O 1
ATOM 705 N N . THR A 1 85 ? -6.438 -8.017 0.174 1.00 90.06 85 THR A N 1
ATOM 706 C CA . THR A 1 85 ? -6.025 -8.586 -1.118 1.00 90.06 85 THR A CA 1
ATOM 707 C C . THR A 1 85 ? -4.786 -9.482 -0.969 1.00 90.06 85 THR A C 1
ATOM 709 O O . THR A 1 85 ? -4.053 -9.386 0.022 1.00 90.06 85 THR A O 1
ATOM 712 N N . PRO A 1 86 ? -4.511 -10.397 -1.918 1.00 87.94 86 PRO A N 1
ATOM 713 C CA . PRO A 1 86 ? -3.264 -11.164 -1.924 1.00 87.94 86 PRO A CA 1
ATOM 714 C C . PRO A 1 86 ? -2.006 -10.285 -1.870 1.00 87.94 86 PRO A C 1
ATOM 716 O O . PRO A 1 86 ? -1.052 -10.623 -1.167 1.00 87.94 86 PRO A O 1
ATOM 719 N N . GLU A 1 87 ? -2.021 -9.160 -2.580 1.00 87.88 87 GLU A N 1
ATOM 720 C CA . GLU A 1 87 ? -0.943 -8.176 -2.656 1.00 87.88 87 GLU A CA 1
ATOM 721 C C . GLU A 1 87 ? -0.746 -7.500 -1.298 1.00 87.88 87 GLU A C 1
ATOM 723 O O . GLU A 1 87 ? 0.371 -7.474 -0.780 1.00 87.88 87 GLU A O 1
ATOM 728 N N . GLU A 1 88 ? -1.838 -7.064 -0.665 1.00 92.00 88 GLU A N 1
ATOM 729 C CA . GLU A 1 88 ? -1.829 -6.528 0.694 1.00 92.00 88 GLU A CA 1
ATOM 730 C C . GLU A 1 88 ? -1.224 -7.523 1.687 1.00 92.00 88 GLU A C 1
ATOM 732 O O . GLU A 1 88 ? -0.266 -7.198 2.392 1.00 92.00 88 GLU A O 1
ATOM 737 N N . ARG A 1 89 ? -1.723 -8.764 1.710 1.00 92.88 89 ARG A N 1
ATOM 738 C CA . ARG A 1 89 ? -1.215 -9.821 2.602 1.00 92.88 89 ARG A CA 1
ATOM 739 C C . ARG A 1 89 ? 0.284 -10.041 2.407 1.00 92.88 89 ARG A C 1
ATOM 741 O O . ARG A 1 89 ? 1.015 -10.189 3.387 1.00 92.88 89 ARG A O 1
ATOM 748 N N . TYR A 1 90 ? 0.740 -10.041 1.155 1.00 90.38 90 TYR A N 1
ATOM 749 C CA . TYR A 1 90 ? 2.145 -10.237 0.819 1.00 90.38 90 TYR A CA 1
ATOM 750 C C . TYR A 1 90 ? 3.026 -9.087 1.319 1.00 90.38 90 TYR A C 1
ATOM 752 O O . TYR A 1 90 ? 4.074 -9.340 1.916 1.00 90.38 90 TYR A O 1
ATOM 760 N N . VAL A 1 91 ? 2.589 -7.835 1.159 1.00 91.75 91 VAL A N 1
ATOM 761 C CA . VAL A 1 91 ? 3.319 -6.679 1.700 1.00 91.75 91 VAL A CA 1
ATOM 762 C C . VAL A 1 91 ? 3.319 -6.700 3.229 1.00 91.75 91 VAL A C 1
ATOM 764 O O . VAL A 1 91 ? 4.382 -6.511 3.819 1.00 91.75 91 VAL A O 1
ATOM 767 N N . ILE A 1 92 ? 2.193 -7.007 3.889 1.00 93.19 92 ILE A N 1
ATOM 768 C CA . ILE A 1 92 ? 2.134 -7.139 5.359 1.00 93.19 92 ILE A CA 1
ATOM 769 C C . ILE A 1 92 ? 3.156 -8.180 5.848 1.00 93.19 92 ILE A C 1
ATOM 771 O O . ILE A 1 92 ? 3.865 -7.949 6.831 1.00 93.19 92 ILE A O 1
ATOM 775 N N . ASP A 1 93 ? 3.253 -9.333 5.181 1.00 91.38 93 ASP A N 1
ATOM 776 C CA . ASP A 1 93 ? 4.233 -10.369 5.521 1.00 91.38 93 ASP A CA 1
ATOM 777 C C . ASP A 1 93 ? 5.682 -9.873 5.369 1.00 91.38 93 ASP A C 1
ATOM 779 O O . ASP A 1 93 ? 6.506 -10.133 6.251 1.00 91.38 93 ASP A O 1
ATOM 783 N N . ILE A 1 94 ? 5.988 -9.124 4.303 1.00 91.69 94 ILE A N 1
ATOM 784 C CA . ILE A 1 94 ? 7.320 -8.541 4.083 1.00 91.69 94 ILE A CA 1
ATOM 785 C C . ILE A 1 94 ? 7.663 -7.529 5.181 1.00 91.69 94 ILE A C 1
ATOM 787 O O . ILE A 1 94 ? 8.743 -7.628 5.762 1.00 91.69 94 ILE A O 1
ATOM 791 N N . LEU A 1 95 ? 6.756 -6.598 5.499 1.00 93.75 95 LEU A N 1
ATOM 792 C CA . LEU A 1 95 ? 6.986 -5.562 6.514 1.00 93.75 95 LEU A CA 1
ATOM 793 C C . LEU A 1 95 ? 7.246 -6.162 7.903 1.00 93.75 95 LEU A C 1
ATOM 795 O O . LEU A 1 95 ? 8.117 -5.688 8.636 1.00 93.75 95 LEU A O 1
ATOM 799 N N . GLU A 1 96 ? 6.534 -7.232 8.266 1.00 91.25 96 GLU A N 1
ATOM 800 C CA . GLU A 1 96 ? 6.796 -7.954 9.513 1.00 91.25 96 GLU A CA 1
ATOM 801 C C . GLU A 1 96 ? 8.139 -8.695 9.496 1.00 91.25 96 GLU A C 1
ATOM 803 O O . GLU A 1 96 ? 8.852 -8.699 10.506 1.00 91.25 96 GLU A O 1
ATOM 808 N N . GLU A 1 97 ? 8.502 -9.318 8.369 1.00 91.50 97 GLU A N 1
ATOM 809 C CA . GLU A 1 97 ? 9.790 -10.000 8.215 1.00 91.50 97 GLU A CA 1
ATOM 810 C C . GLU A 1 97 ? 10.958 -9.015 8.362 1.00 91.50 97 GLU A C 1
ATOM 812 O O . GLU A 1 97 ? 11.930 -9.305 9.072 1.00 91.50 97 GLU A O 1
ATOM 817 N N . THR A 1 98 ? 10.853 -7.841 7.733 1.00 90.06 98 THR A N 1
ATOM 818 C CA . THR A 1 98 ? 11.873 -6.786 7.794 1.00 90.06 98 THR A CA 1
ATOM 819 C C . THR A 1 98 ? 11.805 -5.952 9.066 1.00 90.06 98 THR A C 1
ATOM 821 O O . THR A 1 98 ? 12.765 -5.241 9.360 1.00 90.06 98 THR A O 1
ATOM 824 N N . LYS A 1 99 ? 10.738 -6.104 9.863 1.00 91.62 99 LYS A N 1
ATOM 825 C CA . LYS A 1 99 ? 10.461 -5.332 11.084 1.00 91.62 99 LYS A CA 1
ATOM 826 C C . LYS A 1 99 ? 10.437 -3.830 10.822 1.00 91.62 99 LYS A C 1
ATOM 828 O O . LYS A 1 99 ? 11.010 -3.067 11.596 1.00 91.62 99 LYS A O 1
ATOM 833 N N . SER A 1 100 ? 9.802 -3.434 9.725 1.00 88.94 100 SER A N 1
ATOM 834 C CA . SER A 1 100 ? 9.675 -2.026 9.369 1.00 88.94 100 SER A CA 1
ATOM 835 C C . SER A 1 100 ? 8.766 -1.305 10.371 1.00 88.94 100 SER A C 1
ATOM 837 O O . SER A 1 100 ? 7.681 -1.791 10.684 1.00 88.94 100 SER A O 1
ATOM 839 N N . GLU A 1 101 ? 9.213 -0.167 10.905 1.00 89.25 101 GLU A N 1
ATOM 840 C CA . GLU A 1 101 ? 8.507 0.568 11.969 1.00 89.25 101 GLU A CA 1
ATOM 841 C C . GLU A 1 101 ? 7.705 1.769 11.440 1.00 89.25 101 GLU A C 1
ATOM 843 O O . GLU A 1 101 ? 6.663 2.107 12.003 1.00 89.25 101 GLU A O 1
ATOM 848 N N . ASN A 1 102 ? 8.170 2.417 10.367 1.00 90.19 102 ASN A N 1
ATOM 849 C CA . ASN A 1 102 ? 7.546 3.613 9.788 1.00 90.19 102 ASN A CA 1
ATOM 850 C C . ASN A 1 102 ? 6.711 3.337 8.531 1.00 90.19 102 ASN A C 1
ATOM 852 O O . ASN A 1 102 ? 6.089 4.268 8.015 1.00 90.19 102 ASN A O 1
ATOM 856 N N . LEU A 1 103 ? 6.690 2.092 8.050 1.00 92.56 103 LEU A N 1
ATOM 857 C CA . LEU A 1 103 ? 5.818 1.627 6.970 1.00 92.56 103 LEU A CA 1
ATOM 858 C C . LEU A 1 103 ? 4.676 0.808 7.566 1.00 92.56 103 LEU A C 1
ATOM 860 O O . LEU A 1 103 ? 4.911 -0.083 8.380 1.00 92.56 103 LEU A O 1
ATOM 864 N N . TYR A 1 104 ? 3.447 1.108 7.164 1.00 91.00 104 TYR A N 1
ATOM 865 C CA . TYR A 1 104 ? 2.257 0.428 7.666 1.00 91.00 104 TYR A CA 1
ATOM 866 C C . TYR A 1 104 ? 1.180 0.370 6.590 1.00 91.00 104 TYR A C 1
ATOM 868 O O . TYR A 1 104 ? 1.187 1.175 5.663 1.00 91.00 104 TYR A O 1
ATOM 876 N N . ILE A 1 105 ? 0.264 -0.586 6.728 1.00 90.94 105 ILE A N 1
ATOM 877 C CA . ILE A 1 105 ? -0.895 -0.712 5.849 1.00 90.94 105 ILE A CA 1
ATOM 878 C C . ILE A 1 105 ? -2.159 -0.424 6.646 1.00 90.94 105 ILE A C 1
ATOM 880 O O . ILE A 1 105 ? -2.323 -0.937 7.755 1.00 90.94 105 ILE A O 1
ATOM 884 N N . ILE A 1 106 ? -3.035 0.402 6.082 1.00 85.75 106 ILE A N 1
ATOM 885 C CA . ILE A 1 106 ? -4.365 0.679 6.618 1.00 85.75 106 ILE A CA 1
ATOM 886 C C . ILE A 1 106 ? -5.355 0.817 5.465 1.00 85.75 106 ILE A C 1
ATOM 888 O O . ILE A 1 106 ? -5.064 1.495 4.488 1.00 85.75 106 ILE A O 1
ATOM 892 N N . ASP A 1 107 ? -6.516 0.169 5.570 1.00 86.38 107 ASP A N 1
ATOM 893 C CA . ASP A 1 107 ? -7.566 0.190 4.541 1.00 86.38 107 ASP A CA 1
ATOM 89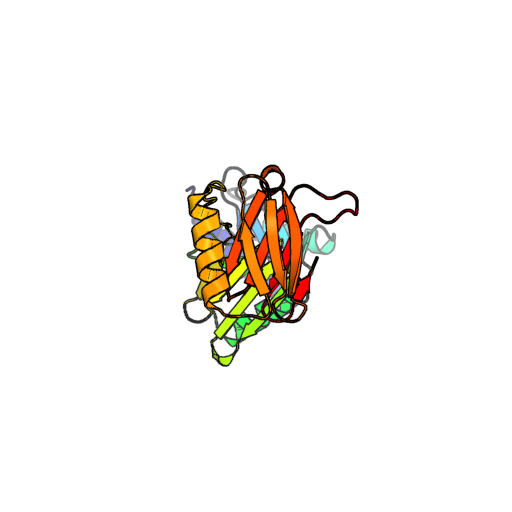4 C C . ASP A 1 107 ? -7.051 -0.178 3.132 1.00 86.38 107 ASP A C 1
ATOM 896 O O . ASP A 1 107 ? -7.446 0.428 2.142 1.00 86.38 107 ASP A O 1
ATOM 900 N N . GLY A 1 108 ? -6.133 -1.150 3.042 1.00 89.31 108 GLY A N 1
ATOM 901 C CA . GLY A 1 108 ? -5.513 -1.561 1.777 1.00 89.31 108 GLY A CA 1
ATOM 902 C C . GLY A 1 108 ? -4.448 -0.599 1.240 1.00 89.31 108 GLY A C 1
ATOM 903 O O . GLY A 1 108 ? -3.885 -0.856 0.183 1.00 89.31 108 GLY A O 1
ATOM 904 N N . ILE A 1 109 ? -4.120 0.477 1.957 1.00 92.31 109 ILE A N 1
ATOM 905 C CA . ILE A 1 109 ? -3.166 1.498 1.516 1.00 92.31 109 ILE A CA 1
ATOM 906 C C . ILE A 1 109 ? -1.846 1.336 2.270 1.00 92.31 109 ILE A C 1
ATOM 908 O O . ILE A 1 109 ? -1.824 1.343 3.502 1.00 92.31 109 ILE A O 1
ATOM 912 N N . LEU A 1 110 ? -0.732 1.219 1.543 1.00 94.00 110 LEU A N 1
ATOM 913 C CA . LEU A 1 110 ? 0.618 1.283 2.099 1.00 94.00 110 LEU A CA 1
ATOM 914 C C . LEU A 1 110 ? 1.021 2.743 2.323 1.00 94.00 110 LEU A C 1
ATOM 916 O O . LEU A 1 110 ? 1.125 3.527 1.380 1.00 94.00 110 LEU A O 1
ATOM 920 N N . CYS A 1 111 ? 1.315 3.082 3.573 1.00 91.75 111 CYS A N 1
ATOM 921 C CA . CYS A 1 111 ? 1.648 4.430 4.011 1.00 91.75 111 CYS A CA 1
ATOM 922 C C . CYS A 1 111 ? 3.033 4.491 4.667 1.00 91.75 111 CYS A C 1
ATOM 924 O O . CYS A 1 111 ? 3.559 3.504 5.192 1.00 91.75 111 CYS A O 1
ATOM 926 N N . ASN A 1 112 ? 3.589 5.703 4.717 1.00 90.81 112 ASN A N 1
ATOM 927 C CA . ASN A 1 112 ? 4.789 6.030 5.477 1.00 90.81 112 ASN A CA 1
ATOM 928 C C . ASN A 1 112 ? 4.514 7.154 6.488 1.00 90.81 112 ASN A C 1
ATOM 930 O O . ASN A 1 112 ? 3.867 8.140 6.156 1.00 90.81 112 ASN A O 1
ATOM 934 N N . ILE A 1 113 ? 5.041 7.063 7.713 1.00 82.00 113 ILE A N 1
ATOM 935 C CA . ILE A 1 113 ? 4.832 8.100 8.751 1.00 82.00 113 ILE A CA 1
ATOM 936 C C . ILE A 1 113 ? 5.442 9.467 8.362 1.00 82.00 113 ILE A C 1
ATOM 938 O O . ILE A 1 113 ? 4.983 10.509 8.837 1.00 82.00 113 ILE A O 1
ATOM 942 N N . GLY A 1 114 ? 6.494 9.476 7.541 1.00 74.00 114 GLY A N 1
ATOM 943 C CA . GLY A 1 114 ? 7.294 10.657 7.207 1.00 74.00 114 GLY A CA 1
ATOM 944 C C . GLY A 1 114 ? 7.238 11.114 5.748 1.00 74.00 114 GLY A C 1
ATOM 945 O O . GLY A 1 114 ? 7.929 12.082 5.426 1.00 74.00 114 GLY A O 1
ATOM 946 N N . ASN A 1 115 ? 6.464 10.457 4.881 1.00 69.06 115 ASN A N 1
ATOM 947 C CA . ASN A 1 115 ? 6.348 10.813 3.465 1.00 69.06 115 ASN A CA 1
ATOM 948 C C . ASN A 1 115 ? 4.884 11.025 3.051 1.00 69.06 115 ASN A C 1
ATOM 950 O O . ASN A 1 115 ? 3.982 10.528 3.713 1.00 69.06 115 ASN A O 1
ATOM 954 N N . GLU A 1 116 ? 4.667 11.778 1.972 1.00 74.62 116 GLU A N 1
ATOM 955 C CA . GLU A 1 116 ? 3.332 12.099 1.443 1.00 74.62 116 GLU A CA 1
ATOM 956 C C . GLU A 1 116 ? 2.792 11.027 0.485 1.00 74.62 116 GLU A C 1
ATOM 958 O O . GLU A 1 116 ? 1.614 11.064 0.150 1.00 74.62 116 GLU A O 1
ATOM 963 N N . TYR A 1 117 ? 3.631 10.081 0.047 1.00 83.75 117 TYR A N 1
ATOM 964 C CA . TYR A 1 117 ? 3.202 9.022 -0.865 1.00 83.75 117 TYR A CA 1
ATOM 965 C C . TYR A 1 117 ? 2.483 7.893 -0.129 1.00 83.75 117 TYR A C 1
ATOM 967 O O . TYR A 1 117 ? 2.972 7.362 0.873 1.00 83.75 117 TYR A O 1
ATOM 975 N N . GLU A 1 118 ? 1.347 7.518 -0.697 1.00 89.94 118 GLU A N 1
ATOM 976 C CA . GLU A 1 118 ? 0.471 6.431 -0.287 1.00 89.94 118 GLU A CA 1
ATOM 977 C C . GLU A 1 118 ? 0.230 5.557 -1.523 1.00 89.94 118 GLU A C 1
ATOM 979 O O . GLU A 1 118 ? 0.093 6.090 -2.622 1.00 89.94 118 GLU A O 1
ATOM 984 N N . ILE A 1 119 ? 0.225 4.233 -1.362 1.00 91.12 119 ILE A N 1
ATOM 985 C CA . ILE A 1 119 ? 0.036 3.290 -2.475 1.00 91.12 119 ILE A CA 1
ATOM 986 C C . ILE A 1 119 ? -1.190 2.436 -2.176 1.00 91.12 119 ILE A C 1
ATOM 988 O O . ILE A 1 119 ? -1.186 1.692 -1.195 1.00 91.12 119 ILE A O 1
ATOM 992 N N . ASP A 1 120 ? -2.220 2.526 -3.015 1.00 91.81 120 ASP A N 1
ATOM 993 C CA . ASP A 1 120 ? -3.397 1.660 -2.927 1.00 91.81 120 ASP A CA 1
ATOM 994 C C . ASP A 1 120 ? -3.044 0.249 -3.422 1.00 91.81 120 ASP A C 1
ATOM 996 O O . ASP A 1 120 ? -2.787 0.022 -4.604 1.00 91.81 120 ASP A O 1
ATOM 1000 N N . LEU A 1 121 ? -3.014 -0.724 -2.508 1.00 90.44 121 LEU A N 1
ATOM 1001 C CA . LEU A 1 121 ? -2.642 -2.103 -2.824 1.00 90.44 121 LEU A CA 1
ATOM 1002 C C . LEU A 1 121 ? -3.760 -2.876 -3.538 1.00 90.44 121 LEU A C 1
ATOM 1004 O O . LEU A 1 121 ? -3.539 -4.014 -3.956 1.00 90.44 121 LEU A O 1
ATOM 1008 N N . SER A 1 122 ? -4.952 -2.289 -3.681 1.00 86.44 122 SER A N 1
ATOM 1009 C CA . SER A 1 122 ? -6.055 -2.883 -4.441 1.00 86.44 122 SER A CA 1
ATOM 1010 C C . SER A 1 122 ? -5.936 -2.669 -5.955 1.00 86.44 122 SER A C 1
ATOM 1012 O O . SER A 1 122 ? -6.540 -3.429 -6.714 1.00 86.44 122 SER A O 1
ATOM 1014 N N . CYS A 1 123 ? -5.110 -1.708 -6.389 1.00 85.31 123 CYS A N 1
ATOM 1015 C CA . CYS A 1 123 ? -4.862 -1.366 -7.796 1.00 85.31 123 CYS A CA 1
ATOM 1016 C C . CYS A 1 123 ? -3.505 -1.872 -8.323 1.00 85.31 123 CYS A C 1
ATOM 1018 O O . CYS A 1 123 ? -3.019 -1.416 -9.354 1.00 85.31 123 CYS A O 1
ATOM 1020 N N . VAL A 1 124 ? -2.861 -2.807 -7.619 1.00 83.75 124 VAL A N 1
ATOM 1021 C CA . VAL A 1 124 ? -1.516 -3.278 -7.976 1.00 83.75 124 VAL A CA 1
ATOM 1022 C C . VAL A 1 124 ? -1.550 -4.193 -9.200 1.00 83.75 124 VAL A C 1
ATOM 1024 O O . VAL A 1 124 ? -2.087 -5.299 -9.154 1.00 83.75 124 VAL A O 1
ATOM 1027 N N . ASP A 1 125 ? -0.882 -3.763 -10.269 1.00 82.50 125 ASP A N 1
ATOM 1028 C CA . ASP A 1 125 ? -0.688 -4.538 -11.499 1.00 82.50 125 ASP A CA 1
ATOM 1029 C C . ASP A 1 125 ? 0.503 -5.497 -11.390 1.00 82.50 125 ASP A C 1
ATOM 1031 O O . ASP A 1 125 ? 0.485 -6.620 -11.907 1.00 82.50 125 ASP A O 1
ATOM 1035 N N . ALA A 1 126 ? 1.571 -5.050 -10.723 1.00 80.69 126 ALA A N 1
ATOM 1036 C CA . ALA A 1 126 ? 2.791 -5.824 -10.546 1.00 80.69 126 ALA A CA 1
ATOM 1037 C C . ALA A 1 126 ? 3.481 -5.502 -9.220 1.00 80.69 126 ALA A C 1
ATOM 1039 O O . ALA A 1 126 ? 3.584 -4.349 -8.810 1.00 80.69 126 ALA A O 1
ATOM 1040 N N . LEU A 1 127 ? 4.019 -6.537 -8.573 1.00 88.06 127 LEU A N 1
ATOM 1041 C CA . LEU A 1 127 ? 4.768 -6.414 -7.328 1.00 88.06 127 LEU A CA 1
ATOM 1042 C C . LEU A 1 127 ? 5.972 -7.357 -7.335 1.00 88.06 127 LEU A C 1
ATOM 1044 O O . LEU A 1 127 ? 5.847 -8.553 -7.602 1.00 88.06 127 LEU A O 1
ATOM 1048 N N . SER A 1 128 ? 7.148 -6.822 -7.009 1.00 83.56 128 SER A N 1
ATOM 1049 C CA . SER A 1 128 ? 8.392 -7.584 -6.899 1.00 83.56 128 SER A CA 1
ATOM 1050 C C . SER A 1 128 ? 9.127 -7.247 -5.609 1.00 83.56 128 SER A C 1
ATOM 1052 O O . SER A 1 128 ? 9.362 -6.081 -5.309 1.00 83.56 128 SER A O 1
ATOM 1054 N N . TYR A 1 129 ? 9.532 -8.272 -4.860 1.00 87.44 129 TYR A N 1
ATOM 1055 C CA . TYR A 1 129 ? 10.324 -8.122 -3.642 1.00 87.44 129 TYR A CA 1
ATOM 1056 C C . TYR A 1 129 ? 11.758 -8.623 -3.852 1.00 87.44 129 TYR A C 1
ATOM 1058 O O . TYR A 1 129 ? 12.002 -9.822 -4.024 1.00 87.44 129 TYR A O 1
ATOM 1066 N N . ASN A 1 130 ? 12.730 -7.711 -3.779 1.00 80.56 130 ASN A N 1
ATOM 1067 C CA . ASN A 1 130 ? 14.150 -8.041 -3.793 1.00 80.56 130 ASN A CA 1
ATOM 1068 C C . ASN A 1 130 ? 14.658 -8.214 -2.356 1.00 80.56 130 ASN A C 1
ATOM 1070 O O . ASN A 1 130 ? 15.133 -7.279 -1.712 1.00 80.56 130 ASN A O 1
ATOM 1074 N N . ARG A 1 131 ? 14.574 -9.444 -1.842 1.00 77.31 131 ARG A N 1
ATOM 1075 C CA . ARG A 1 131 ? 15.006 -9.773 -0.474 1.00 77.31 131 ARG A CA 1
ATOM 1076 C C . ARG A 1 131 ? 16.479 -9.441 -0.172 1.00 77.31 131 ARG A C 1
ATOM 1078 O O . ARG A 1 131 ? 16.724 -8.912 0.906 1.00 77.31 131 ARG A O 1
ATOM 1085 N N . PRO A 1 132 ? 17.468 -9.733 -1.046 1.00 78.38 132 PRO A N 1
ATOM 1086 C CA . PRO A 1 132 ? 18.861 -9.334 -0.816 1.00 78.38 132 PRO A CA 1
ATOM 1087 C C . PRO A 1 132 ? 19.079 -7.833 -0.614 1.00 78.38 132 PRO A C 1
ATOM 1089 O O . PRO A 1 132 ? 19.932 -7.452 0.185 1.00 78.38 132 PRO A O 1
ATOM 1092 N N . GLU A 1 133 ? 18.339 -7.002 -1.346 1.00 78.38 133 GLU A N 1
ATOM 1093 C CA . GLU A 1 133 ? 18.459 -5.541 -1.287 1.00 78.38 133 GLU A CA 1
ATOM 1094 C C . GLU A 1 133 ? 17.427 -4.892 -0.356 1.00 78.38 133 GLU A C 1
ATOM 1096 O O . GLU A 1 133 ? 17.488 -3.688 -0.127 1.00 78.38 133 GLU A O 1
ATOM 1101 N N . CYS A 1 134 ? 16.522 -5.690 0.221 1.00 86.75 134 CYS A N 1
ATOM 1102 C CA . CYS A 1 134 ? 15.438 -5.250 1.095 1.00 86.75 134 CYS A CA 1
ATOM 1103 C C . CYS A 1 134 ? 14.604 -4.116 0.476 1.00 86.75 134 CYS A C 1
ATOM 1105 O O . CYS A 1 134 ? 14.366 -3.094 1.119 1.00 86.75 134 CYS A O 1
ATOM 1107 N N . ASN A 1 135 ? 14.146 -4.304 -0.762 1.00 89.25 135 ASN A N 1
ATOM 1108 C CA . ASN A 1 135 ? 13.275 -3.343 -1.433 1.00 89.25 135 ASN A CA 1
ATOM 1109 C C . ASN A 1 135 ? 12.101 -4.012 -2.156 1.00 89.25 135 ASN A C 1
ATOM 1111 O O . ASN A 1 135 ? 12.165 -5.193 -2.511 1.00 89.25 135 ASN A O 1
ATOM 1115 N N . ILE A 1 136 ? 11.021 -3.252 -2.330 1.00 89.12 136 ILE A N 1
ATOM 1116 C CA . ILE A 1 136 ? 9.827 -3.657 -3.076 1.00 89.12 136 ILE A CA 1
ATOM 1117 C C . ILE A 1 136 ? 9.651 -2.695 -4.250 1.00 89.12 136 ILE A C 1
ATOM 1119 O O . ILE A 1 136 ? 9.744 -1.482 -4.076 1.00 89.12 136 ILE A O 1
ATOM 1123 N N . TYR A 1 137 ? 9.372 -3.245 -5.426 1.00 88.44 137 TYR A N 1
ATOM 1124 C CA . TYR A 1 137 ? 8.891 -2.501 -6.583 1.00 88.44 137 TYR A CA 1
ATOM 1125 C C . TYR A 1 137 ? 7.404 -2.790 -6.760 1.00 88.44 137 TYR A C 1
ATOM 1127 O O . TYR A 1 137 ? 7.019 -3.962 -6.796 1.00 88.44 137 TYR A O 1
ATOM 1135 N N . ILE A 1 138 ? 6.590 -1.741 -6.855 1.00 88.06 138 ILE A N 1
ATOM 1136 C CA . ILE A 1 138 ? 5.146 -1.831 -7.095 1.00 88.06 138 ILE A CA 1
ATOM 1137 C C . ILE A 1 138 ? 4.802 -1.014 -8.338 1.00 88.06 138 ILE A C 1
ATOM 1139 O O . ILE A 1 138 ? 5.278 0.107 -8.483 1.00 88.06 138 ILE A O 1
ATOM 1143 N N . THR A 1 139 ? 3.968 -1.568 -9.209 1.00 84.69 139 THR A N 1
ATOM 1144 C CA . THR A 1 139 ? 3.294 -0.842 -10.289 1.00 84.69 139 THR A CA 1
ATOM 1145 C C . THR A 1 139 ? 1.801 -0.824 -9.991 1.00 84.69 139 THR A C 1
ATOM 1147 O O . THR A 1 139 ? 1.232 -1.885 -9.725 1.00 84.69 139 THR A O 1
ATOM 1150 N N . SER A 1 140 ? 1.196 0.361 -9.999 1.00 85.12 140 SER A N 1
ATOM 1151 C CA . SER A 1 140 ? -0.221 0.580 -9.694 1.00 85.12 140 SER A CA 1
ATOM 1152 C C . SER A 1 140 ? -0.740 1.732 -10.544 1.00 85.12 140 SER A C 1
ATOM 1154 O O . SER A 1 140 ? -0.178 2.818 -10.458 1.00 85.12 140 SER A O 1
ATOM 1156 N N . ASP A 1 141 ? -1.792 1.511 -11.334 1.00 80.50 141 ASP A N 1
ATOM 1157 C CA . ASP A 1 141 ? -2.436 2.549 -12.158 1.00 80.50 141 ASP A CA 1
ATOM 1158 C C . ASP A 1 141 ? -1.430 3.388 -12.983 1.00 80.50 141 ASP A C 1
ATOM 1160 O O . ASP A 1 141 ? -1.470 4.614 -12.979 1.00 80.50 141 ASP A O 1
ATOM 1164 N N . GLU A 1 142 ? -0.504 2.719 -13.684 1.00 75.12 142 GLU A N 1
ATOM 1165 C CA . GLU A 1 142 ? 0.580 3.328 -14.493 1.00 75.12 142 GLU A CA 1
ATOM 1166 C C . GLU A 1 142 ? 1.700 4.027 -13.691 1.00 75.12 142 GLU A C 1
ATOM 1168 O O . GLU A 1 142 ? 2.744 4.364 -14.254 1.00 75.12 142 GLU A O 1
ATOM 1173 N N . GLU A 1 143 ? 1.564 4.158 -12.371 1.00 83.94 143 GLU A N 1
ATOM 1174 C CA . GLU A 1 143 ? 2.606 4.677 -11.486 1.00 83.94 143 GLU A CA 1
ATOM 1175 C C . GLU A 1 143 ? 3.543 3.555 -11.021 1.00 83.94 143 GLU A C 1
ATOM 1177 O O . GLU A 1 143 ? 3.137 2.417 -10.762 1.00 83.94 143 GLU A O 1
ATOM 1182 N N . GLN A 1 144 ? 4.832 3.874 -10.891 1.00 88.00 144 GLN A N 1
ATOM 1183 C CA . GLN A 1 144 ? 5.833 2.953 -10.359 1.00 88.00 144 GLN A CA 1
ATOM 1184 C C . GLN A 1 144 ? 6.374 3.469 -9.036 1.00 88.00 144 GLN A C 1
ATOM 1186 O O . GLN A 1 144 ? 6.776 4.623 -8.905 1.00 88.00 144 GLN A O 1
ATOM 1191 N N . PHE A 1 145 ? 6.456 2.580 -8.059 1.00 91.69 145 PHE A N 1
ATOM 1192 C CA . PHE A 1 145 ? 6.938 2.878 -6.726 1.00 91.69 145 PHE A CA 1
ATOM 1193 C C . PHE A 1 145 ? 8.113 1.985 -6.361 1.00 91.69 145 PHE A C 1
ATOM 1195 O O . PHE A 1 145 ? 8.104 0.772 -6.580 1.00 91.69 145 PHE A O 1
ATOM 1202 N N . TYR A 1 146 ? 9.106 2.600 -5.733 1.00 92.12 146 TYR A N 1
ATOM 1203 C CA . TYR A 1 146 ? 10.202 1.945 -5.047 1.00 92.12 146 TYR A CA 1
ATOM 1204 C C . TYR A 1 146 ? 10.048 2.135 -3.546 1.00 92.12 146 TYR A C 1
ATOM 1206 O O . TYR A 1 146 ? 9.980 3.255 -3.039 1.00 92.12 146 TYR A O 1
ATOM 1214 N N . ILE A 1 147 ? 10.014 1.025 -2.823 1.00 93.44 147 ILE A N 1
ATOM 1215 C CA . ILE A 1 147 ? 9.909 1.010 -1.370 1.00 93.44 147 ILE A CA 1
ATOM 1216 C C . ILE A 1 147 ? 11.222 0.473 -0.815 1.00 93.44 147 ILE A C 1
ATOM 1218 O O . ILE A 1 147 ? 11.526 -0.716 -0.927 1.00 93.44 147 ILE A O 1
ATOM 1222 N N . ASP A 1 148 ? 11.993 1.359 -0.195 1.00 92.06 148 ASP A N 1
ATOM 1223 C CA . ASP A 1 148 ? 13.204 1.014 0.541 1.00 92.06 148 ASP A CA 1
ATOM 1224 C C . ASP A 1 148 ? 12.819 0.587 1.962 1.00 92.06 148 ASP A C 1
ATOM 1226 O O . ASP A 1 148 ? 12.397 1.420 2.768 1.00 92.06 148 ASP A O 1
ATOM 1230 N N . LEU A 1 149 ? 12.965 -0.700 2.290 1.00 92.44 149 LEU A N 1
ATOM 1231 C CA . LEU A 1 149 ? 12.605 -1.227 3.612 1.00 92.44 149 LEU A CA 1
ATOM 1232 C C . LEU A 1 149 ? 13.686 -0.969 4.668 1.00 92.44 149 LEU A C 1
ATOM 1234 O O . LEU A 1 149 ? 13.416 -1.124 5.856 1.00 92.44 149 LEU A O 1
ATOM 1238 N N . VAL A 1 150 ? 14.904 -0.596 4.259 1.00 89.94 150 VAL A N 1
ATOM 1239 C CA . VAL A 1 150 ? 16.020 -0.291 5.170 1.00 89.94 150 VAL A CA 1
ATOM 1240 C C . VAL A 1 150 ? 15.924 1.146 5.656 1.00 89.94 150 VAL A C 1
ATOM 1242 O O . VAL A 1 150 ? 16.068 1.413 6.848 1.00 89.94 150 VAL A O 1
ATOM 1245 N N . ASN A 1 151 ? 15.699 2.071 4.724 1.00 90.75 151 ASN A N 1
ATOM 1246 C CA . ASN A 1 151 ? 15.503 3.485 5.028 1.00 90.75 151 ASN A CA 1
ATOM 1247 C C . ASN A 1 151 ? 14.034 3.825 5.310 1.00 90.75 151 ASN A C 1
ATOM 1249 O O . ASN A 1 151 ? 13.747 4.968 5.657 1.00 90.75 151 ASN A O 1
ATOM 1253 N N . GLU A 1 152 ? 13.138 2.843 5.161 1.00 91.19 152 GLU A N 1
ATOM 1254 C CA . GLU A 1 152 ? 11.690 2.951 5.344 1.00 91.19 152 GLU A CA 1
ATOM 1255 C C . GLU A 1 152 ? 11.139 4.168 4.607 1.00 91.19 152 GLU A C 1
ATOM 1257 O O . GLU A 1 152 ? 10.630 5.111 5.212 1.00 91.19 152 GLU A O 1
ATOM 1262 N N . LYS A 1 153 ? 11.299 4.167 3.281 1.00 91.19 153 LYS A N 1
ATOM 1263 C CA . LYS A 1 153 ? 10.893 5.263 2.401 1.00 91.19 153 LYS A CA 1
ATOM 1264 C C . LYS A 1 153 ? 10.132 4.722 1.200 1.00 91.19 153 LYS A C 1
ATOM 1266 O O . LYS A 1 153 ? 10.527 3.723 0.613 1.00 91.19 153 LYS A O 1
ATOM 1271 N N . ILE A 1 154 ? 9.074 5.436 0.832 1.00 92.06 154 ILE A N 1
ATOM 1272 C CA . ILE A 1 154 ? 8.358 5.251 -0.430 1.00 92.06 154 ILE A CA 1
ATOM 1273 C C . ILE A 1 154 ? 8.841 6.323 -1.405 1.00 92.06 154 ILE A C 1
ATOM 1275 O O . ILE A 1 154 ? 8.855 7.507 -1.066 1.00 92.06 154 ILE A O 1
ATOM 1279 N N . GLU A 1 155 ? 9.262 5.925 -2.592 1.00 89.94 155 GLU A N 1
ATOM 1280 C CA . GLU A 1 155 ? 9.620 6.814 -3.690 1.00 89.94 155 GLU A CA 1
ATOM 1281 C C . GLU A 1 155 ? 8.741 6.469 -4.883 1.00 89.94 155 GLU A C 1
ATOM 1283 O O . GLU A 1 155 ? 8.731 5.327 -5.328 1.00 89.94 155 GLU A O 1
ATOM 1288 N N . MET A 1 156 ? 8.020 7.450 -5.415 1.00 87.44 156 MET A N 1
ATOM 1289 C CA . MET A 1 156 ? 7.490 7.326 -6.765 1.00 87.44 156 MET A CA 1
ATOM 1290 C C . MET A 1 156 ? 8.683 7.412 -7.719 1.00 87.44 156 MET A C 1
ATOM 1292 O O . MET A 1 156 ? 9.454 8.378 -7.671 1.00 87.44 156 MET A O 1
ATOM 1296 N N . LEU A 1 157 ? 8.879 6.382 -8.534 1.00 79.00 157 LEU A N 1
ATOM 1297 C CA . LEU A 1 157 ? 9.937 6.290 -9.535 1.00 79.00 157 LEU A CA 1
ATOM 1298 C C . LEU A 1 157 ? 9.551 7.118 -10.761 1.00 79.00 157 LEU A C 1
ATOM 1300 O O . LEU A 1 157 ? 9.448 6.597 -11.862 1.00 79.00 157 LEU A O 1
ATOM 1304 N N . GLY A 1 158 ? 9.328 8.412 -10.520 1.00 57.72 158 GLY A N 1
ATOM 1305 C CA . GLY A 1 158 ? 8.685 9.318 -11.457 1.00 57.72 158 GLY A CA 1
ATOM 1306 C C . GLY A 1 158 ? 7.278 8.851 -11.861 1.00 57.72 158 GLY A C 1
ATOM 1307 O O . GLY A 1 158 ? 6.923 7.680 -11.786 1.00 57.72 158 GLY A O 1
ATOM 1308 N N . GLU A 1 159 ? 6.476 9.771 -12.386 1.00 46.88 159 GLU A N 1
ATOM 1309 C CA . GLU A 1 159 ? 5.840 9.402 -13.647 1.00 46.88 159 GLU A CA 1
ATOM 1310 C C . GLU A 1 159 ? 7.024 9.038 -14.566 1.00 46.88 159 GLU A C 1
ATOM 1312 O O . GLU A 1 159 ? 8.104 9.636 -14.436 1.00 46.88 159 GLU A O 1
ATOM 1317 N N . GLU A 1 160 ? 6.877 8.170 -15.556 1.00 43.50 160 GLU A N 1
ATOM 1318 C CA . GLU A 1 160 ? 7.575 8.543 -16.783 1.00 43.50 160 GLU A CA 1
ATOM 1319 C C . GLU A 1 160 ? 6.956 9.888 -17.208 1.00 43.50 160 GLU A C 1
ATOM 1321 O O . GLU A 1 160 ? 6.100 9.962 -18.081 1.00 43.50 160 GLU A O 1
ATOM 1326 N N . SER A 1 161 ? 7.364 10.991 -16.563 1.00 36.72 161 SER A N 1
ATOM 1327 C CA . SER A 1 161 ? 7.443 12.249 -17.242 1.00 36.72 161 SER A CA 1
ATOM 1328 C C . SER A 1 161 ? 8.403 11.898 -18.353 1.00 36.72 161 SER A C 1
ATOM 1330 O O . SER A 1 161 ? 9.620 11.808 -18.152 1.00 36.72 161 SER A O 1
ATOM 1332 N N . TYR A 1 162 ? 7.839 11.662 -19.524 1.00 40.19 162 TYR A N 1
ATOM 1333 C CA . TYR A 1 162 ? 8.450 12.093 -20.751 1.00 40.19 162 TYR A CA 1
ATOM 1334 C C . TYR A 1 162 ? 8.735 13.604 -20.589 1.00 40.19 162 TYR A C 1
ATOM 1336 O O . TYR A 1 162 ? 8.128 14.448 -21.229 1.00 40.19 162 TYR A O 1
ATOM 1344 N N . GLU A 1 163 ? 9.702 13.964 -19.738 1.00 38.25 163 GLU A N 1
ATOM 1345 C CA . GLU A 1 163 ? 10.731 14.914 -20.110 1.00 38.25 163 GLU A CA 1
ATOM 1346 C C . GLU A 1 163 ? 11.641 14.184 -21.115 1.00 38.25 163 GLU A C 1
ATOM 1348 O O . GLU A 1 163 ? 12.862 14.164 -21.000 1.00 38.25 163 GLU A O 1
ATOM 1353 N N . ASP A 1 164 ? 11.047 13.62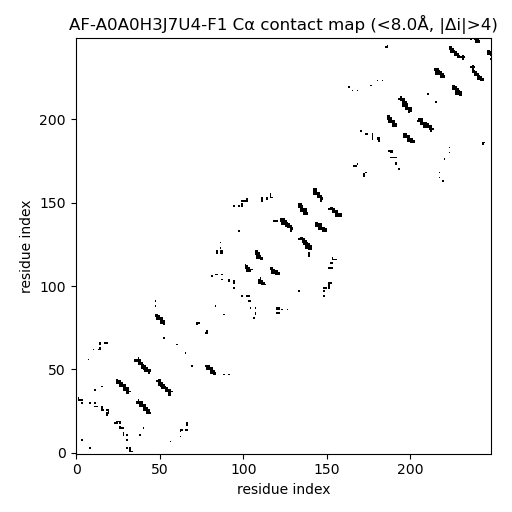0 -22.172 1.00 43.53 164 ASP A N 1
ATOM 1354 C CA . ASP A 1 164 ? 11.547 14.020 -23.463 1.00 43.53 164 ASP A CA 1
ATOM 1355 C C . ASP A 1 164 ? 11.425 15.539 -23.397 1.00 43.53 164 ASP A C 1
ATOM 1357 O O . ASP A 1 164 ? 10.324 16.096 -23.339 1.00 43.53 164 ASP A O 1
ATOM 1361 N N . GLU A 1 165 ? 12.555 16.237 -23.279 1.00 39.75 165 GLU A N 1
ATOM 1362 C CA . GLU A 1 165 ? 12.596 17.573 -23.839 1.00 39.75 165 GLU A CA 1
ATOM 1363 C C . GLU A 1 165 ? 11.931 17.409 -25.204 1.00 39.75 165 GLU A C 1
ATOM 1365 O O . GLU A 1 165 ? 12.486 16.745 -26.078 1.00 39.75 165 GLU A O 1
ATOM 1370 N N . VAL A 1 166 ? 10.694 17.896 -25.352 1.00 44.56 166 VAL A N 1
ATOM 1371 C CA . VAL A 1 166 ? 10.041 17.973 -26.652 1.00 44.56 166 VAL A CA 1
ATOM 1372 C C . VAL A 1 166 ? 10.844 19.037 -27.391 1.00 44.56 166 VAL A C 1
ATOM 1374 O O . VAL A 1 166 ? 10.459 20.206 -27.482 1.00 44.56 166 VAL A O 1
ATOM 1377 N N . GLU A 1 167 ? 12.048 18.660 -27.827 1.00 51.50 167 GLU A N 1
ATOM 1378 C CA . GLU A 1 167 ? 12.818 19.393 -28.799 1.00 51.50 167 GLU A CA 1
ATOM 1379 C C . GLU A 1 167 ? 11.897 19.400 -30.007 1.00 51.50 167 GLU A C 1
ATOM 1381 O O . GLU A 1 167 ? 11.586 18.370 -30.602 1.00 51.50 167 GLU A O 1
ATOM 1386 N N . THR A 1 168 ? 11.364 20.584 -30.309 1.00 56.94 168 THR A N 1
ATOM 1387 C CA . THR A 1 168 ? 10.575 20.797 -31.516 1.00 56.94 168 THR A CA 1
ATOM 1388 C C . THR A 1 168 ? 11.316 20.132 -32.670 1.00 56.94 168 THR A C 1
ATOM 1390 O O . THR A 1 168 ? 12.519 20.367 -32.818 1.00 56.94 168 THR A O 1
ATOM 1393 N N . ILE A 1 169 ? 10.622 19.310 -33.463 1.00 70.06 169 ILE A N 1
ATOM 1394 C CA . ILE A 1 169 ? 11.223 18.613 -34.602 1.00 70.06 169 ILE A CA 1
ATOM 1395 C C . ILE A 1 169 ? 11.722 19.676 -35.579 1.00 70.06 169 ILE A C 1
ATOM 1397 O O . ILE A 1 169 ? 10.982 20.267 -36.365 1.00 70.06 169 ILE A O 1
ATOM 1401 N N . THR A 1 170 ? 13.005 19.989 -35.454 1.00 77.88 170 THR A N 1
ATOM 1402 C CA . THR A 1 170 ? 13.712 20.966 -36.268 1.00 77.88 170 THR A CA 1
ATOM 1403 C C . THR A 1 170 ? 14.677 20.225 -37.183 1.00 77.88 170 THR A C 1
ATOM 1405 O O . THR A 1 170 ? 15.137 19.131 -36.847 1.00 77.88 170 THR A O 1
ATOM 1408 N N . PRO A 1 171 ? 15.072 20.826 -38.318 1.00 79.44 171 PRO A N 1
ATOM 1409 C CA . PRO A 1 171 ? 16.111 20.252 -39.169 1.00 79.44 171 PRO A CA 1
ATOM 1410 C C . PRO A 1 171 ? 17.424 19.970 -38.420 1.00 79.44 171 PRO A C 1
ATOM 1412 O O . PRO A 1 171 ? 18.129 19.021 -38.744 1.00 79.44 171 PRO A O 1
ATOM 1415 N N . GLU A 1 172 ? 17.753 20.779 -37.406 1.00 82.44 172 GLU A N 1
ATOM 1416 C CA . GLU A 1 172 ? 18.947 20.594 -36.573 1.00 82.44 172 GLU A CA 1
ATOM 1417 C C . GLU A 1 172 ? 18.833 19.351 -35.679 1.00 82.44 172 GLU A C 1
ATOM 1419 O O . GLU A 1 172 ? 19.793 18.588 -35.578 1.00 82.44 172 GLU A O 1
ATOM 1424 N N . PHE A 1 173 ? 17.664 19.115 -35.077 1.00 83.69 173 PHE A N 1
ATOM 1425 C CA . PHE A 1 173 ? 17.391 17.914 -34.286 1.00 83.69 173 PHE A CA 1
ATOM 1426 C C . PHE A 1 173 ? 17.421 16.641 -35.146 1.00 83.69 173 PHE A C 1
ATOM 1428 O O . PHE A 1 173 ? 18.149 15.703 -34.826 1.00 83.69 173 PHE A O 1
ATOM 1435 N N . LEU A 1 174 ? 16.735 16.638 -36.295 1.00 84.81 174 LEU A N 1
ATOM 1436 C CA . LEU A 1 174 ? 16.749 15.505 -37.232 1.00 84.81 174 LEU A CA 1
ATOM 1437 C C . LEU A 1 174 ? 18.165 15.176 -37.727 1.00 84.81 174 LEU A C 1
ATOM 1439 O O . LEU A 1 174 ? 18.512 14.002 -37.881 1.00 84.81 174 LEU A O 1
ATOM 1443 N N . GLN A 1 175 ? 19.007 16.198 -37.920 1.00 86.38 175 GLN A N 1
ATOM 1444 C CA . GLN A 1 175 ? 20.416 15.997 -38.254 1.00 86.38 175 GLN A CA 1
ATOM 1445 C C . GLN A 1 175 ? 21.185 15.305 -37.128 1.00 86.38 175 GLN A C 1
ATOM 1447 O O . GLN A 1 175 ? 21.928 14.371 -37.418 1.00 86.38 175 GLN A O 1
ATOM 1452 N N . LYS A 1 176 ? 20.991 15.708 -35.863 1.00 88.38 176 LYS A N 1
ATOM 1453 C CA . LYS A 1 176 ? 21.630 15.041 -34.715 1.00 88.38 176 LYS A CA 1
ATOM 1454 C C . LYS A 1 176 ? 21.230 13.567 -34.634 1.00 88.38 176 LYS A C 1
ATOM 1456 O O . LYS A 1 176 ? 22.112 12.717 -34.576 1.00 88.38 176 LYS A O 1
ATOM 1461 N N . VAL A 1 177 ? 19.928 13.265 -34.703 1.00 86.94 177 VAL A N 1
ATOM 1462 C CA . VAL A 1 177 ? 19.413 11.882 -34.673 1.00 86.94 177 VAL A CA 1
ATOM 1463 C C . VAL A 1 177 ? 20.021 11.057 -35.809 1.00 86.94 177 VAL A C 1
ATOM 1465 O O . VAL A 1 177 ? 20.494 9.941 -35.602 1.00 86.94 177 VAL A O 1
ATOM 1468 N N . THR A 1 178 ? 20.076 11.632 -37.012 1.00 89.19 178 THR A N 1
ATOM 1469 C CA . THR A 1 178 ? 20.666 10.988 -38.190 1.00 89.19 178 THR A CA 1
ATOM 1470 C C . THR A 1 178 ? 22.156 10.699 -38.005 1.00 89.19 178 THR A C 1
ATOM 1472 O O . THR A 1 178 ? 22.617 9.602 -38.330 1.00 89.19 178 THR A O 1
ATOM 1475 N N . ASP A 1 179 ? 22.918 11.663 -37.491 1.00 90.44 179 ASP A N 1
ATOM 1476 C CA . ASP A 1 179 ? 24.356 11.521 -37.266 1.00 90.44 179 ASP A CA 1
ATOM 1477 C C . ASP A 1 179 ? 24.650 10.465 -36.192 1.00 90.44 179 ASP A C 1
ATOM 1479 O O . ASP A 1 179 ? 25.520 9.609 -36.390 1.00 90.44 179 ASP A O 1
ATOM 1483 N N . GLU A 1 180 ? 23.899 10.483 -35.088 1.00 91.25 180 GLU A N 1
ATOM 1484 C CA . GLU A 1 180 ? 24.023 9.503 -34.008 1.00 91.25 180 GLU A CA 1
ATOM 1485 C C . GLU A 1 180 ? 23.681 8.093 -34.494 1.00 91.25 180 GLU A C 1
ATOM 1487 O O . GLU A 1 180 ? 24.504 7.185 -34.349 1.00 91.25 180 GLU A O 1
ATOM 1492 N N . TRP A 1 181 ? 22.549 7.912 -35.178 1.00 92.62 181 TRP A N 1
ATOM 1493 C CA . TRP A 1 181 ? 22.161 6.623 -35.752 1.00 92.62 181 TRP A CA 1
ATOM 1494 C C . TRP A 1 181 ? 23.202 6.078 -36.725 1.00 92.62 181 TRP A C 1
ATOM 1496 O 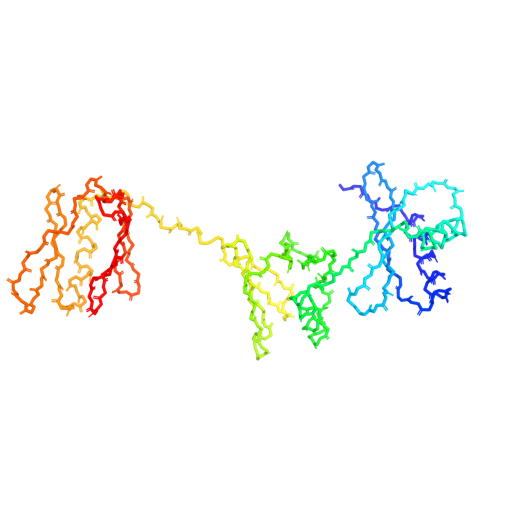O . TRP A 1 181 ? 23.653 4.933 -36.628 1.00 92.62 181 TRP A O 1
ATOM 1506 N N . ASN A 1 182 ? 23.627 6.913 -37.672 1.00 92.12 182 ASN A N 1
ATOM 1507 C CA . ASN A 1 182 ? 24.568 6.498 -38.703 1.00 92.12 182 ASN A CA 1
ATOM 1508 C C . ASN A 1 182 ? 25.942 6.150 -38.111 1.00 92.12 182 ASN A C 1
ATOM 1510 O O . ASN A 1 182 ? 26.654 5.317 -38.685 1.00 92.12 182 ASN A O 1
ATOM 1514 N N . SER A 1 183 ? 26.291 6.711 -36.946 1.00 92.44 183 SER A N 1
ATOM 1515 C CA . SER A 1 183 ? 27.509 6.361 -36.208 1.00 92.44 183 SER A CA 1
ATOM 1516 C C . SER A 1 183 ? 27.499 4.934 -35.639 1.00 92.44 183 SER A C 1
ATOM 1518 O O . SER A 1 183 ? 28.565 4.323 -35.531 1.00 92.44 183 SER A O 1
ATOM 1520 N N . LEU A 1 184 ? 26.319 4.361 -35.361 1.00 90.38 184 LEU A N 1
ATOM 1521 C CA . LEU A 1 184 ? 26.167 2.984 -34.867 1.00 90.38 184 LEU A CA 1
ATOM 1522 C C . LEU A 1 184 ? 26.530 1.928 -35.920 1.00 90.38 184 LEU A C 1
ATOM 1524 O O . LEU A 1 184 ? 26.826 0.780 -35.584 1.00 90.38 184 LEU A O 1
ATOM 1528 N N . ASN A 1 185 ? 26.540 2.320 -37.198 1.00 89.00 185 ASN A N 1
ATOM 1529 C CA . ASN A 1 185 ? 26.899 1.477 -38.334 1.00 89.00 185 ASN A CA 1
ATOM 1530 C C . ASN A 1 185 ? 26.093 0.162 -38.419 1.00 89.00 185 ASN A C 1
ATOM 1532 O O . ASN A 1 185 ? 26.639 -0.906 -38.707 1.00 89.00 185 ASN A O 1
ATOM 1536 N N . TYR A 1 186 ? 24.784 0.250 -38.189 1.00 91.44 186 TYR A N 1
ATOM 1537 C CA . TYR A 1 186 ? 23.843 -0.860 -38.356 1.00 91.44 186 TYR A CA 1
ATOM 1538 C C . TYR A 1 186 ? 23.528 -1.159 -39.830 1.00 91.44 186 TYR A C 1
ATOM 1540 O O . TYR A 1 186 ? 24.106 -0.557 -40.745 1.00 91.44 186 TYR A O 1
ATOM 1548 N N . TRP A 1 187 ? 22.635 -2.133 -40.046 1.00 91.31 187 TRP A N 1
ATOM 1549 C CA . TRP A 1 187 ? 22.202 -2.640 -41.354 1.00 91.31 187 TRP A CA 1
ATOM 1550 C C . TRP A 1 187 ? 21.580 -1.554 -42.246 1.00 91.31 187 TRP A C 1
ATOM 1552 O O . TRP A 1 187 ? 21.645 -1.653 -43.472 1.00 91.31 187 TRP A O 1
ATOM 1562 N N . CYS A 1 188 ? 21.058 -0.478 -41.654 1.00 90.31 188 CYS A N 1
ATOM 1563 C CA . CYS A 1 188 ? 20.558 0.683 -42.373 1.00 90.31 188 CYS A CA 1
ATOM 1564 C C . CYS A 1 188 ? 21.283 1.982 -41.987 1.00 90.31 188 CYS A C 1
ATOM 1566 O O . CYS A 1 188 ? 22.096 2.039 -41.059 1.00 90.31 188 CYS A O 1
ATOM 1568 N N . SER A 1 189 ? 21.019 3.031 -42.755 1.00 92.81 189 SER A N 1
ATOM 1569 C CA . SER A 1 189 ? 21.304 4.422 -42.405 1.00 92.81 189 SER A CA 1
ATOM 1570 C C . SER A 1 189 ? 20.046 5.260 -42.575 1.00 92.81 189 SER A C 1
ATOM 1572 O O . SER A 1 189 ? 19.218 4.957 -43.436 1.00 92.81 189 SER A O 1
ATOM 1574 N N . LEU A 1 190 ? 19.924 6.315 -41.778 1.00 91.50 190 LEU A N 1
ATOM 1575 C CA . LEU A 1 190 ? 18.872 7.309 -41.935 1.00 91.50 190 LEU A CA 1
ATOM 1576 C C . LEU A 1 190 ? 19.378 8.471 -42.783 1.00 91.50 190 LEU A C 1
ATOM 1578 O O . LEU A 1 190 ? 20.549 8.853 -42.718 1.00 91.50 190 LEU A O 1
ATOM 1582 N N . GLU A 1 191 ? 18.484 9.009 -43.596 1.00 89.75 191 GLU A N 1
ATOM 1583 C CA . GLU A 1 191 ? 18.666 10.249 -44.341 1.00 89.75 191 GLU A CA 1
ATOM 1584 C C . GLU A 1 191 ? 17.359 11.031 -44.263 1.00 89.75 191 GLU A C 1
ATOM 1586 O O . GLU A 1 191 ? 16.293 10.444 -44.408 1.00 89.75 191 GLU A O 1
ATOM 1591 N N . PHE A 1 192 ? 17.417 12.348 -44.107 1.00 84.75 192 PHE A N 1
ATOM 1592 C CA . PHE A 1 192 ? 16.231 13.200 -44.169 1.00 84.75 192 PHE A CA 1
ATOM 1593 C C . PHE A 1 192 ? 16.391 14.249 -45.272 1.00 84.75 192 PHE A C 1
ATOM 1595 O O . PHE A 1 192 ? 17.506 14.668 -45.600 1.00 84.75 192 PHE A O 1
ATOM 1602 N N . ASP A 1 193 ? 15.273 14.646 -45.875 1.00 84.00 193 ASP A N 1
ATOM 1603 C CA . ASP A 1 193 ? 15.188 15.848 -46.705 1.00 84.00 193 ASP A CA 1
ATOM 1604 C C . ASP A 1 193 ? 14.244 16.878 -46.060 1.00 84.00 193 ASP A C 1
ATOM 1606 O O . ASP A 1 193 ? 14.016 16.849 -44.855 1.00 84.00 193 ASP A O 1
ATOM 1610 N N . ASN A 1 194 ? 13.739 17.842 -46.834 1.00 76.69 194 ASN A N 1
ATOM 1611 C CA . ASN A 1 194 ? 12.862 18.883 -46.294 1.00 76.69 194 ASN A CA 1
ATOM 1612 C C . ASN A 1 194 ? 11.478 18.368 -45.863 1.00 76.69 194 ASN A C 1
ATOM 1614 O O . ASN A 1 194 ? 10.787 19.092 -45.153 1.00 76.69 194 ASN A O 1
ATOM 1618 N N . ASN A 1 195 ? 11.064 17.187 -46.327 1.00 82.56 195 ASN A N 1
ATOM 1619 C CA . ASN A 1 195 ? 9.699 16.686 -46.186 1.00 82.56 195 ASN A CA 1
ATOM 1620 C C . ASN A 1 195 ? 9.633 15.259 -45.626 1.00 82.56 195 ASN A C 1
ATOM 1622 O O . ASN A 1 195 ? 8.639 14.929 -44.995 1.00 82.56 195 ASN A O 1
ATOM 1626 N N . PHE A 1 196 ? 10.646 14.417 -45.851 1.00 87.44 196 PHE A N 1
ATOM 1627 C CA . PHE A 1 196 ? 10.584 12.992 -45.518 1.00 87.44 196 PHE A CA 1
ATOM 1628 C C . PHE A 1 196 ? 11.839 12.491 -44.806 1.00 87.44 196 PHE A C 1
ATOM 1630 O O . PHE A 1 196 ? 12.963 12.929 -45.083 1.00 87.44 196 PHE A O 1
ATOM 1637 N N . ILE A 1 197 ? 11.634 11.489 -43.950 1.00 86.69 197 ILE A N 1
ATOM 1638 C CA . ILE A 1 197 ? 12.685 10.607 -43.442 1.00 86.69 197 ILE A CA 1
ATOM 1639 C C . ILE A 1 197 ? 12.768 9.384 -44.355 1.00 86.69 197 ILE A C 1
ATOM 1641 O O . ILE A 1 197 ? 11.762 8.771 -44.709 1.00 86.69 197 ILE A O 1
ATOM 1645 N N . TYR A 1 198 ? 13.986 9.002 -44.719 1.00 90.56 198 TYR A N 1
ATOM 1646 C CA . TYR A 1 198 ? 14.277 7.815 -45.505 1.00 90.56 198 TYR A CA 1
ATOM 1647 C C . TYR A 1 198 ? 15.163 6.857 -44.727 1.00 90.56 198 TYR A C 1
ATOM 1649 O O . TYR A 1 198 ? 16.157 7.243 -44.110 1.00 90.56 198 TYR A O 1
ATOM 1657 N N . LEU A 1 199 ? 14.858 5.576 -44.883 1.00 92.56 199 LEU A N 1
ATOM 1658 C CA . LEU A 1 199 ? 15.707 4.483 -44.455 1.00 92.56 199 LEU A CA 1
ATOM 1659 C C . LEU A 1 199 ? 16.439 3.912 -45.670 1.00 92.56 199 LEU A C 1
ATOM 1661 O O . LEU A 1 199 ? 15.831 3.478 -46.654 1.00 92.56 199 LEU A O 1
ATOM 1665 N N . TYR A 1 200 ? 17.765 3.911 -45.602 1.00 93.75 200 TYR A N 1
ATOM 1666 C CA . TYR A 1 200 ? 18.624 3.278 -46.589 1.00 93.75 200 TYR A CA 1
ATOM 1667 C C . TYR A 1 200 ? 19.123 1.934 -46.067 1.00 93.75 200 TYR A C 1
ATOM 1669 O O . TYR A 1 200 ? 19.995 1.871 -45.204 1.00 93.75 200 TYR A O 1
ATOM 1677 N N . ASP A 1 201 ? 18.575 0.855 -46.612 1.00 90.31 201 ASP A N 1
ATOM 1678 C CA . ASP A 1 201 ? 19.018 -0.508 -46.354 1.00 90.31 201 ASP A CA 1
ATOM 1679 C C . ASP A 1 201 ? 20.342 -0.755 -47.095 1.00 90.31 201 ASP A C 1
ATOM 1681 O O . ASP A 1 201 ? 20.391 -0.784 -48.334 1.00 90.31 201 ASP A O 1
ATOM 1685 N N . LYS A 1 202 ? 21.426 -0.921 -46.326 1.00 90.94 202 LYS A N 1
ATOM 1686 C CA . LYS A 1 202 ? 22.779 -1.116 -46.862 1.00 90.94 202 LYS A CA 1
ATOM 1687 C C . LYS A 1 202 ? 22.966 -2.516 -47.444 1.00 90.94 202 LYS A C 1
ATOM 1689 O O . LYS A 1 202 ? 23.794 -2.676 -48.339 1.00 90.94 202 LYS A O 1
ATOM 1694 N N . GLU A 1 203 ? 22.225 -3.513 -46.961 1.00 88.56 203 GLU A N 1
ATOM 1695 C CA . GLU A 1 203 ? 22.321 -4.897 -47.435 1.00 88.56 203 GLU A CA 1
ATOM 1696 C C . GLU A 1 203 ? 21.680 -5.052 -48.816 1.00 88.56 203 GLU A C 1
ATOM 1698 O O . GLU A 1 203 ? 22.260 -5.670 -49.713 1.00 88.56 203 GLU A O 1
ATOM 1703 N N . HIS A 1 204 ? 20.510 -4.442 -49.010 1.00 89.62 204 HIS A N 1
ATOM 1704 C CA . HIS A 1 204 ? 19.746 -4.531 -50.257 1.00 89.62 204 HIS A CA 1
ATOM 1705 C C . HIS A 1 204 ? 19.968 -3.343 -51.199 1.00 89.62 204 HIS A C 1
ATOM 1707 O O . HIS A 1 204 ? 19.415 -3.326 -52.302 1.00 89.62 204 HIS A O 1
ATOM 1713 N N . ASN A 1 205 ? 20.783 -2.362 -50.792 1.00 91.25 205 ASN A N 1
ATOM 1714 C CA . ASN A 1 205 ? 21.059 -1.133 -51.539 1.00 91.25 205 ASN A CA 1
ATOM 1715 C C . ASN A 1 205 ? 19.754 -0.423 -51.952 1.00 91.25 205 ASN A C 1
ATOM 1717 O O . ASN A 1 205 ? 19.580 -0.010 -53.107 1.00 91.25 205 ASN A O 1
ATOM 1721 N N . LYS A 1 206 ? 18.807 -0.351 -51.009 1.00 92.69 206 LYS A N 1
ATOM 1722 C CA . LYS A 1 206 ? 17.447 0.140 -51.233 1.00 92.69 206 LYS A CA 1
ATOM 1723 C C . LYS A 1 206 ? 17.163 1.327 -50.323 1.00 92.69 206 LYS A C 1
ATOM 1725 O O . LYS A 1 206 ? 17.245 1.218 -49.106 1.00 92.69 206 LYS A O 1
ATOM 1730 N N . LYS A 1 207 ? 16.752 2.438 -50.932 1.00 92.44 207 LYS A N 1
ATOM 1731 C CA . LYS A 1 207 ? 16.200 3.595 -50.225 1.00 92.44 207 LYS A CA 1
ATOM 1732 C C . LYS A 1 207 ? 14.682 3.452 -50.133 1.00 92.44 207 LYS A C 1
ATOM 1734 O O . LYS A 1 207 ? 14.035 3.217 -51.155 1.00 92.44 207 LYS A O 1
ATOM 1739 N N . THR A 1 208 ? 14.143 3.582 -48.930 1.00 89.25 208 THR A N 1
ATOM 1740 C CA . THR A 1 208 ? 12.710 3.506 -48.638 1.00 89.25 208 THR A CA 1
ATOM 1741 C C . THR A 1 208 ? 12.297 4.795 -47.941 1.00 89.25 208 THR A C 1
ATOM 1743 O O . THR A 1 208 ? 12.978 5.236 -47.020 1.00 89.25 208 THR A O 1
ATOM 1746 N N . GLU A 1 209 ? 11.230 5.421 -48.428 1.00 90.25 209 GLU A N 1
ATOM 1747 C CA . GLU A 1 209 ? 10.557 6.522 -47.734 1.00 90.25 209 GLU A CA 1
ATOM 1748 C C . GLU A 1 209 ? 9.870 5.944 -46.500 1.00 90.25 209 GLU A C 1
ATOM 1750 O O . GLU A 1 209 ? 9.165 4.941 -46.621 1.00 90.25 209 GLU A O 1
ATOM 1755 N N . LEU A 1 210 ? 10.175 6.498 -45.329 1.00 85.25 210 LEU A N 1
ATOM 1756 C CA . LEU A 1 210 ? 9.704 5.974 -44.055 1.00 85.25 210 LEU A CA 1
ATOM 1757 C C . LEU A 1 210 ? 8.445 6.721 -43.612 1.00 85.25 210 LEU A C 1
ATOM 1759 O O . LEU A 1 210 ? 7.388 6.114 -43.523 1.00 85.25 210 LEU A O 1
ATOM 1763 N N . LEU A 1 211 ? 8.573 8.028 -43.375 1.00 85.25 211 LEU A N 1
ATOM 1764 C CA . LEU A 1 211 ? 7.521 8.891 -42.833 1.00 85.25 211 LEU A CA 1
ATOM 1765 C C . LEU A 1 211 ? 7.689 10.324 -43.347 1.00 85.25 211 LEU A C 1
ATOM 1767 O O . LEU A 1 211 ? 8.818 10.778 -43.585 1.00 85.25 211 LEU A O 1
ATOM 1771 N N . ALA A 1 212 ? 6.571 11.034 -43.492 1.00 86.25 212 ALA A N 1
ATOM 1772 C CA . ALA A 1 212 ? 6.563 12.475 -43.706 1.00 86.25 212 ALA A CA 1
ATOM 1773 C C . ALA A 1 212 ? 6.855 13.193 -42.381 1.00 86.25 212 ALA A C 1
ATOM 1775 O O . ALA A 1 212 ? 6.385 12.776 -41.330 1.00 86.25 212 ALA A O 1
ATOM 1776 N N . ILE A 1 213 ? 7.670 14.247 -42.415 1.00 84.38 213 ILE A N 1
ATOM 1777 C CA . ILE A 1 213 ? 8.137 14.947 -41.206 1.00 84.38 213 ILE A CA 1
ATOM 1778 C C . ILE A 1 213 ? 6.992 15.693 -40.509 1.00 84.38 213 ILE A C 1
ATOM 1780 O O . ILE A 1 213 ? 7.024 15.846 -39.291 1.00 84.38 213 ILE A O 1
ATOM 1784 N N . ASP A 1 214 ? 6.005 16.174 -41.265 1.00 83.06 214 ASP A N 1
ATOM 1785 C CA . ASP A 1 214 ? 4.841 16.892 -40.740 1.00 83.06 214 ASP A CA 1
ATOM 1786 C C . ASP A 1 214 ? 3.851 16.002 -39.985 1.00 83.06 214 ASP A C 1
ATOM 1788 O O . ASP A 1 214 ? 3.102 16.532 -39.167 1.00 83.06 214 ASP A O 1
ATOM 1792 N N . ASP A 1 215 ? 3.912 14.686 -40.193 1.00 83.56 215 ASP A N 1
ATOM 1793 C CA . ASP A 1 215 ? 3.099 13.706 -39.469 1.00 83.56 215 ASP A CA 1
ATOM 1794 C C . ASP A 1 215 ? 3.765 13.247 -38.159 1.00 83.56 215 ASP A C 1
ATOM 1796 O O . ASP A 1 215 ? 3.130 12.583 -37.345 1.00 83.56 215 ASP A O 1
ATOM 1800 N N . ILE A 1 216 ? 5.041 13.580 -37.927 1.00 82.62 216 ILE A N 1
ATOM 1801 C CA . ILE A 1 216 ? 5.776 13.113 -36.745 1.00 82.62 216 ILE A CA 1
ATOM 1802 C C . ILE A 1 216 ? 5.407 13.962 -35.531 1.00 82.62 216 ILE A C 1
ATOM 1804 O O . ILE A 1 216 ? 5.587 15.182 -35.517 1.00 82.62 216 ILE A O 1
ATOM 1808 N N . GLN A 1 217 ? 4.963 13.291 -34.473 1.00 82.88 217 GLN A N 1
ATOM 1809 C CA . GLN A 1 217 ? 4.667 13.905 -33.184 1.00 82.88 217 GLN A CA 1
ATOM 1810 C C . GLN A 1 217 ? 5.881 13.866 -32.251 1.00 82.88 217 GLN A C 1
ATOM 1812 O O . GLN A 1 217 ? 6.150 14.845 -31.550 1.00 82.88 217 GLN A O 1
ATOM 1817 N N . LEU A 1 218 ? 6.629 12.757 -32.260 1.00 81.94 218 LEU A N 1
ATOM 1818 C CA . LEU A 1 218 ? 7.750 12.529 -31.351 1.00 81.94 218 LEU A CA 1
ATOM 1819 C C . LEU A 1 218 ? 8.821 11.637 -31.993 1.00 81.94 218 LEU A C 1
ATOM 1821 O O . LEU A 1 218 ? 8.510 10.695 -32.714 1.00 81.94 218 LEU A O 1
ATOM 1825 N N . ILE A 1 219 ? 10.095 11.917 -31.704 1.00 81.56 219 ILE A N 1
ATOM 1826 C CA . ILE A 1 219 ? 11.215 11.013 -31.996 1.00 81.56 219 ILE A CA 1
ATOM 1827 C C . ILE A 1 219 ? 12.020 10.837 -30.716 1.00 81.56 219 ILE A C 1
ATOM 1829 O O . ILE A 1 219 ? 12.507 11.816 -30.149 1.00 81.56 219 ILE A O 1
ATOM 1833 N N . ARG A 1 220 ? 12.218 9.586 -30.312 1.00 82.38 220 ARG A N 1
ATOM 1834 C CA . ARG A 1 220 ? 13.025 9.182 -29.163 1.00 82.38 220 ARG A CA 1
ATOM 1835 C C . ARG A 1 220 ? 14.231 8.394 -29.652 1.00 82.38 220 ARG A C 1
ATOM 1837 O O . ARG A 1 220 ? 14.098 7.490 -30.470 1.00 82.38 220 ARG A O 1
ATOM 1844 N N . PHE A 1 221 ? 15.418 8.729 -29.151 1.00 80.62 221 PHE A N 1
ATOM 1845 C CA . PHE A 1 221 ? 16.627 7.939 -29.380 1.00 80.62 221 PHE A CA 1
ATOM 1846 C C . PHE A 1 221 ? 17.201 7.480 -28.043 1.00 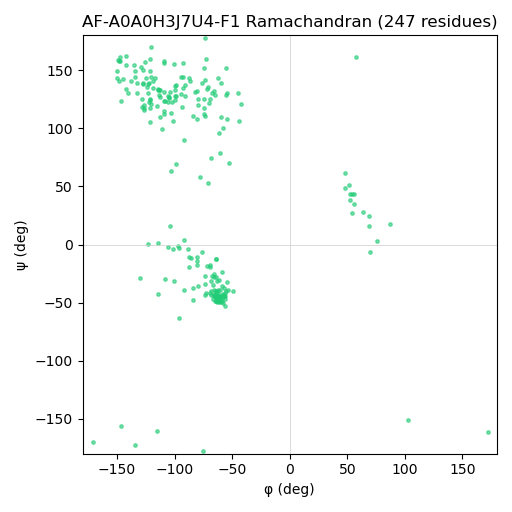80.62 221 PHE A C 1
ATOM 1848 O O . PHE A 1 221 ? 17.774 8.270 -27.291 1.00 80.62 221 PHE A O 1
ATOM 1855 N N . LYS A 1 222 ? 17.030 6.194 -27.730 1.00 78.38 222 LYS A N 1
ATOM 1856 C CA . LYS A 1 222 ? 17.433 5.607 -26.447 1.00 78.38 222 LYS A CA 1
ATOM 1857 C C . LYS A 1 222 ? 17.925 4.184 -26.654 1.00 78.38 222 LYS A C 1
ATOM 1859 O O . LYS A 1 222 ? 17.427 3.457 -27.501 1.00 78.38 222 LYS A O 1
ATOM 1864 N N . ASP A 1 223 ? 18.951 3.793 -25.902 1.00 81.75 223 ASP A N 1
ATOM 1865 C CA . ASP A 1 223 ? 19.498 2.429 -25.909 1.00 81.75 223 ASP A CA 1
ATOM 1866 C C . ASP A 1 223 ? 19.907 1.890 -27.302 1.00 81.75 223 ASP A C 1
ATOM 1868 O O . ASP A 1 223 ? 20.023 0.681 -27.510 1.00 81.75 223 ASP A O 1
ATOM 1872 N N . ASN A 1 224 ? 20.266 2.794 -28.226 1.00 84.75 224 ASN A N 1
ATOM 1873 C CA . ASN A 1 224 ? 20.570 2.525 -29.643 1.00 84.75 224 ASN A CA 1
ATOM 1874 C C . ASN A 1 224 ? 19.358 2.093 -30.491 1.00 84.75 224 ASN A C 1
ATOM 1876 O O . ASN A 1 224 ? 19.533 1.451 -31.530 1.00 84.75 224 ASN A O 1
ATOM 1880 N N . THR A 1 225 ? 18.160 2.470 -30.061 1.00 86.00 225 THR A N 1
ATOM 1881 C CA . THR A 1 225 ? 16.891 2.320 -30.773 1.00 86.00 225 THR A CA 1
ATOM 1882 C C . THR A 1 225 ? 16.314 3.704 -31.063 1.00 86.00 225 THR A C 1
ATOM 1884 O O . THR A 1 225 ? 16.477 4.625 -30.257 1.00 86.00 225 THR A O 1
ATOM 1887 N N . ILE A 1 226 ? 15.680 3.858 -32.226 1.00 87.69 226 ILE A N 1
ATOM 1888 C CA . ILE A 1 226 ? 14.875 5.036 -32.564 1.00 87.69 226 ILE A CA 1
ATOM 1889 C C . ILE A 1 226 ? 13.409 4.647 -32.499 1.00 87.69 226 ILE A C 1
ATOM 1891 O O . ILE A 1 226 ? 13.002 3.781 -33.264 1.00 87.69 226 ILE A O 1
ATOM 1895 N N . ASP A 1 227 ? 12.633 5.342 -31.680 1.00 87.62 227 ASP A N 1
ATOM 1896 C CA . ASP A 1 227 ? 11.176 5.239 -31.656 1.00 87.62 227 ASP A CA 1
ATOM 1897 C C . ASP A 1 227 ? 10.582 6.530 -32.229 1.00 87.62 227 ASP A C 1
ATOM 1899 O O . ASP A 1 227 ? 11.022 7.629 -31.884 1.00 87.62 227 ASP A O 1
ATOM 1903 N N . ILE A 1 228 ? 9.633 6.410 -33.154 1.00 86.50 228 ILE A N 1
ATOM 1904 C CA . ILE A 1 228 ? 8.982 7.535 -33.830 1.00 86.50 228 ILE A CA 1
ATOM 1905 C C . ILE A 1 228 ? 7.476 7.384 -33.668 1.00 86.50 228 ILE A C 1
ATOM 1907 O O . ILE A 1 228 ? 6.916 6.414 -34.176 1.00 86.50 228 ILE A O 1
ATOM 1911 N N . ASP A 1 229 ? 6.839 8.369 -33.043 1.00 85.50 229 ASP A N 1
ATOM 1912 C CA . ASP A 1 229 ? 5.382 8.460 -32.951 1.00 85.50 229 ASP A CA 1
ATOM 1913 C C . ASP A 1 229 ? 4.881 9.444 -34.011 1.00 85.50 229 ASP A C 1
ATOM 1915 O O . ASP A 1 229 ? 5.463 10.522 -34.205 1.00 85.50 229 ASP A O 1
ATOM 1919 N N . PHE A 1 230 ? 3.810 9.082 -34.707 1.00 84.25 230 PHE A N 1
ATOM 1920 C CA . PHE A 1 230 ? 3.243 9.854 -35.809 1.00 84.25 230 PHE A CA 1
ATOM 1921 C C . PHE A 1 230 ? 1.711 9.802 -35.809 1.00 84.25 230 PHE A C 1
ATOM 1923 O O . PHE A 1 230 ? 1.099 8.956 -35.161 1.00 84.25 230 PHE A O 1
ATOM 1930 N N . ASP A 1 231 ? 1.085 10.738 -36.523 1.00 80.44 231 ASP A N 1
ATOM 1931 C CA . ASP A 1 231 ? -0.362 10.732 -36.752 1.00 80.44 231 ASP A CA 1
ATOM 1932 C C . ASP A 1 231 ? -0.792 9.395 -37.389 1.00 80.44 231 ASP A C 1
ATOM 1934 O O . ASP A 1 231 ? -0.223 8.990 -38.401 1.00 80.44 231 ASP A O 1
ATOM 1938 N N . GLU A 1 232 ? -1.800 8.731 -36.800 1.00 79.00 232 GLU A N 1
ATOM 1939 C CA . GLU A 1 232 ? -2.287 7.398 -37.203 1.00 79.00 232 GLU A CA 1
ATOM 1940 C C . GLU A 1 232 ? -2.382 7.247 -38.735 1.00 79.00 232 GLU A C 1
ATOM 1942 O O . GLU A 1 232 ? -3.099 7.998 -39.412 1.00 79.00 232 GLU A O 1
ATOM 1947 N N . ASP A 1 233 ? -1.660 6.265 -39.284 1.00 75.94 233 ASP A N 1
ATOM 1948 C CA . ASP A 1 233 ? -1.613 6.005 -40.720 1.00 75.94 233 ASP A CA 1
ATOM 1949 C C . ASP A 1 233 ? -2.908 5.350 -41.242 1.00 75.94 233 ASP A C 1
ATOM 1951 O O . ASP A 1 233 ? -3.837 5.005 -40.511 1.00 75.94 233 ASP A O 1
ATOM 1955 N N . GLU A 1 234 ? -2.984 5.120 -42.557 1.00 76.31 234 GLU A N 1
ATOM 1956 C CA . GLU A 1 234 ? -4.158 4.492 -43.179 1.00 76.31 234 GLU A CA 1
ATOM 1957 C C . GLU A 1 234 ? -4.428 3.039 -42.729 1.00 76.31 234 GLU A C 1
ATOM 1959 O O . GLU A 1 234 ? -5.502 2.497 -43.014 1.00 76.31 234 GLU A O 1
ATOM 1964 N N . ASN A 1 235 ? -3.472 2.406 -42.043 1.00 73.19 235 ASN A N 1
ATOM 1965 C CA . ASN A 1 235 ? -3.541 1.034 -41.546 1.00 73.19 235 ASN A CA 1
ATOM 1966 C C . ASN A 1 235 ? -3.754 0.956 -40.024 1.00 73.19 235 ASN A C 1
ATOM 1968 O O . ASN A 1 235 ? -3.931 -0.155 -39.514 1.00 73.19 235 ASN A O 1
ATOM 1972 N N . GLY A 1 236 ? -3.801 2.096 -39.329 1.00 75.44 236 GLY A N 1
ATOM 1973 C CA . GLY A 1 236 ? -4.014 2.191 -37.887 1.00 75.44 236 GLY A CA 1
ATOM 1974 C C . GLY A 1 236 ? -2.743 2.084 -37.043 1.00 75.44 236 GLY A C 1
ATOM 1975 O O . GLY A 1 236 ? -2.845 1.760 -35.862 1.00 75.44 236 GLY A O 1
ATOM 1976 N N . PHE A 1 237 ? -1.562 2.284 -37.635 1.00 75.19 237 PHE A N 1
ATOM 1977 C CA . PHE A 1 237 ? -0.305 2.393 -36.891 1.00 75.19 237 PHE A CA 1
ATOM 1978 C C . PHE A 1 237 ? -0.033 3.854 -36.547 1.00 75.19 237 PHE A C 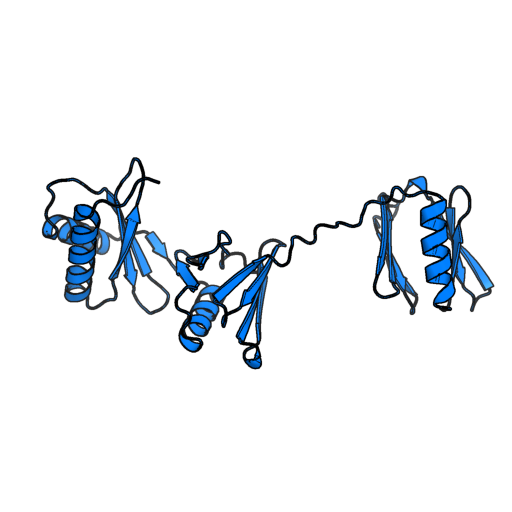1
ATOM 1980 O O . PHE A 1 237 ? -0.197 4.730 -37.390 1.00 75.19 237 PHE A O 1
ATOM 1987 N N . ASP A 1 238 ? 0.414 4.102 -35.325 1.00 85.00 238 ASP A N 1
ATOM 1988 C CA . ASP A 1 238 ? 0.728 5.428 -34.781 1.00 85.00 238 ASP A CA 1
ATOM 1989 C C . ASP A 1 238 ? 2.176 5.529 -34.273 1.00 85.00 238 ASP A C 1
ATOM 1991 O O . ASP A 1 238 ? 2.614 6.581 -33.805 1.00 85.00 238 ASP A O 1
ATOM 1995 N N . CYS A 1 239 ? 2.948 4.447 -34.386 1.00 87.12 239 CYS A N 1
ATOM 1996 C CA . CYS A 1 239 ? 4.350 4.419 -34.005 1.00 87.12 239 CYS A CA 1
ATOM 1997 C C . CYS A 1 239 ? 5.172 3.444 -34.858 1.00 87.12 239 CYS A C 1
ATOM 1999 O O . CYS A 1 239 ? 4.660 2.516 -35.490 1.00 87.12 239 CYS A O 1
ATOM 2001 N N . LEU A 1 240 ? 6.486 3.669 -34.888 1.00 86.00 240 LEU A N 1
ATOM 2002 C CA . LEU A 1 240 ? 7.466 2.709 -35.384 1.00 86.00 240 LEU A CA 1
ATOM 2003 C C . LEU A 1 240 ? 8.736 2.747 -34.541 1.00 86.00 240 LEU A C 1
ATOM 2005 O O . LEU A 1 240 ? 9.093 3.773 -33.970 1.00 86.00 240 LEU A O 1
ATOM 2009 N N . SER A 1 241 ? 9.459 1.633 -34.533 1.00 88.31 241 SER A N 1
ATOM 2010 C CA . SER A 1 241 ? 10.751 1.488 -33.871 1.00 88.31 241 SER A CA 1
ATOM 2011 C C . SER A 1 241 ? 11.795 0.931 -34.837 1.00 88.31 241 SER A C 1
ATOM 2013 O O . SER A 1 241 ? 11.508 0.035 -35.638 1.00 88.31 241 SER A O 1
ATOM 2015 N N . ILE A 1 242 ? 13.011 1.471 -34.790 1.00 88.94 242 ILE A N 1
ATOM 2016 C CA . ILE A 1 242 ? 14.156 1.072 -35.612 1.00 88.94 242 ILE A CA 1
ATOM 2017 C C . ILE A 1 242 ? 15.300 0.664 -34.691 1.00 88.94 242 ILE A C 1
ATOM 2019 O O . ILE A 1 242 ? 15.803 1.469 -33.905 1.00 88.94 242 ILE A O 1
ATOM 2023 N N . ASP A 1 243 ? 15.775 -0.569 -34.847 1.00 87.94 243 ASP A N 1
ATOM 2024 C CA . ASP A 1 243 ? 16.861 -1.115 -34.042 1.00 87.94 243 ASP A CA 1
ATOM 2025 C C . ASP A 1 243 ? 17.915 -1.850 -34.895 1.00 87.94 243 ASP A C 1
ATOM 2027 O O . ASP A 1 243 ? 17.921 -1.846 -36.135 1.00 87.94 243 ASP A O 1
ATOM 2031 N N . ARG A 1 244 ? 18.863 -2.507 -34.219 1.00 88.44 244 ARG A N 1
ATOM 2032 C CA . ARG A 1 244 ? 19.932 -3.281 -34.871 1.00 88.44 244 ARG A CA 1
ATOM 2033 C C . ARG A 1 244 ? 19.441 -4.487 -35.684 1.00 88.44 244 ARG A C 1
ATOM 2035 O O . ARG A 1 244 ? 20.255 -5.090 -36.385 1.00 88.44 244 ARG A O 1
ATOM 2042 N N . TYR A 1 245 ? 18.182 -4.885 -35.535 1.00 87.31 245 TYR A N 1
ATOM 2043 C CA . TYR A 1 245 ? 17.586 -6.071 -36.142 1.00 87.31 245 TYR A CA 1
ATOM 2044 C C . TYR A 1 245 ? 16.599 -5.741 -37.257 1.00 87.31 245 TYR A C 1
ATOM 2046 O O . TYR A 1 245 ? 16.458 -6.550 -38.176 1.00 87.31 245 TYR A O 1
ATOM 2054 N N . GLY A 1 246 ? 15.921 -4.598 -37.196 1.00 83.50 246 GLY A N 1
ATOM 2055 C CA . GLY A 1 246 ? 14.913 -4.259 -38.187 1.00 83.50 246 GLY A CA 1
ATOM 2056 C C . GLY A 1 246 ? 14.111 -3.007 -37.859 1.00 83.50 246 GLY A C 1
ATOM 2057 O O . GLY A 1 246 ? 14.529 -2.161 -37.074 1.00 83.50 246 GLY A O 1
ATOM 2058 N N . VAL A 1 247 ? 12.962 -2.909 -38.526 1.00 82.75 247 VAL A N 1
ATOM 2059 C CA . VAL A 1 247 ? 11.909 -1.931 -38.246 1.00 82.75 247 VAL A CA 1
ATOM 2060 C C . VAL A 1 247 ? 10.696 -2.699 -37.732 1.00 82.75 247 VAL A C 1
ATOM 2062 O O . VAL A 1 247 ? 10.310 -3.703 -38.342 1.00 82.75 247 VAL A O 1
ATOM 2065 N N . THR A 1 248 ? 10.101 -2.236 -36.641 1.00 82.06 248 THR A N 1
ATOM 2066 C CA . THR A 1 248 ? 8.846 -2.753 -36.083 1.00 82.06 248 THR A CA 1
ATOM 2067 C C . THR A 1 248 ? 7.805 -1.642 -36.031 1.00 82.06 248 THR A C 1
ATOM 2069 O O . THR A 1 248 ? 8.164 -0.492 -35.801 1.00 82.06 248 THR A O 1
ATOM 2072 N N . MET A 1 249 ? 6.543 -1.998 -36.265 1.00 75.31 249 MET A N 1
ATOM 2073 C CA . MET A 1 249 ? 5.357 -1.145 -36.123 1.00 75.31 249 MET A CA 1
ATOM 2074 C C . MET A 1 249 ? 4.364 -1.861 -35.217 1.00 75.31 249 MET A C 1
ATOM 2076 O O . MET A 1 249 ? 4.404 -3.120 -35.223 1.00 75.31 249 MET A O 1
#

Organism: NCBI:txid1262449